Protein AF-A0A453IHW4-F1 (afdb_monomer_lite)

InterPro domains:
  IPR011993 PH-like domain superfamily [G3DSA:2.30.29.30] (86-221)
  IPR039924 Protein ICln/Lot5/Saf5 [PF03517] (113-219)
  IPR039924 Protein ICln/Lot5/Saf5 [PTHR21399] (67-219)

Sequence (222 aa):
QAFITDCLGHATARINNALETRVWRSQDTKLSSTSATAKPFRKNPQISHAPRPETLALCFVPTTVPMAPGLKRFTDVAGDGTPRLDDAAGEELVCVERAASVALGSRAPEPPGTLFITTRRVIWLSEAEKGRGYAVGFLDITLHAVSRDPEAYPSPCLYTQIEAEADSDEEDGDLDSEADSDSQLPKISEMRIILADAAQLDSLFDAFCHCAELNPDPTAGK

Foldseek 3Di:
DDDDDPDPPPVVVVVVPFDPKDKDFLCVLVVVPDDDDDDDDDDYDDDDDDDDDDDPPVPPPVPPPPPQFFKAWDQQADPVRHHDADVVVPKAWDDKAFQKWKDFAPRDIDGTFMWTDILFWIKTDDPVDRRGIMIHTLVQWRMWMFDCDCVVPVATWIKTFGNADDPPDDDDDPPPPPPPPRVCRSVGGIMIMGHPDNVCRVVVVVSSVVSSSSDRDPPPPD

Organism: Aegilops tauschii subsp. strangulata (NCBI:txid200361)

pLDDT: mean 71.81, std 24.71, range [26.06, 97.94]

Radius of gyration: 21.91 Å; chains: 1; bounding box: 58×54×62 Å

Structure (mmCIF, N/CA/C/O backbone):
data_AF-A0A453IHW4-F1
#
_entry.id   AF-A0A453IHW4-F1
#
loop_
_atom_site.group_PDB
_atom_site.id
_atom_site.type_symbol
_atom_site.label_atom_id
_atom_site.label_alt_id
_atom_site.label_comp_id
_atom_site.label_asym_id
_atom_site.label_entity_id
_atom_site.label_seq_id
_atom_site.pdbx_PDB_ins_code
_atom_site.Cartn_x
_atom_site.Cartn_y
_atom_site.Cartn_z
_atom_site.occupancy
_atom_site.B_iso_or_equiv
_atom_site.auth_seq_id
_atom_site.auth_comp_id
_atom_site.auth_asym_id
_atom_site.auth_atom_id
_atom_site.pdbx_PDB_model_num
ATOM 1 N N . GLN A 1 1 ? 4.858 32.769 12.630 1.00 37.47 1 GLN A N 1
ATOM 2 C CA . GLN A 1 1 ? 5.428 32.588 11.280 1.00 37.47 1 GLN A CA 1
ATOM 3 C C . GLN A 1 1 ? 6.912 32.317 11.479 1.00 37.47 1 GLN A C 1
ATOM 5 O O . GLN A 1 1 ? 7.526 33.096 12.192 1.00 37.47 1 GLN A O 1
ATOM 10 N N . ALA A 1 2 ? 7.416 31.211 10.921 1.00 36.66 2 ALA A N 1
ATOM 11 C CA . ALA A 1 2 ? 8.748 30.615 11.122 1.00 36.66 2 ALA A CA 1
ATOM 12 C C . ALA A 1 2 ? 8.960 29.888 12.466 1.00 36.66 2 ALA A C 1
ATOM 14 O O . ALA A 1 2 ? 9.088 30.536 13.493 1.00 36.66 2 ALA A O 1
ATOM 15 N N . PHE A 1 3 ? 8.955 28.549 12.416 1.00 26.38 3 PHE A N 1
ATOM 16 C CA . PHE A 1 3 ? 9.822 27.618 13.167 1.00 26.38 3 PHE A CA 1
ATOM 17 C C . PHE A 1 3 ? 9.405 26.175 12.828 1.00 26.38 3 PHE A C 1
ATOM 19 O O . PHE A 1 3 ? 8.840 25.489 13.665 1.00 26.38 3 PHE A O 1
ATOM 26 N N . ILE A 1 4 ? 9.617 25.736 11.581 1.00 30.27 4 ILE A N 1
ATOM 27 C CA . ILE A 1 4 ? 9.733 24.305 11.239 1.00 30.27 4 ILE A CA 1
ATOM 28 C C . ILE A 1 4 ? 10.709 24.211 10.056 1.00 30.27 4 ILE A C 1
ATOM 30 O O . ILE A 1 4 ? 10.316 24.068 8.902 1.00 30.27 4 ILE A O 1
ATOM 34 N N . THR A 1 5 ? 11.991 24.371 10.357 1.00 40.94 5 THR A N 1
ATOM 35 C CA . THR A 1 5 ? 13.105 23.969 9.493 1.00 40.94 5 THR A CA 1
ATOM 36 C C . THR A 1 5 ? 14.065 23.206 10.407 1.00 40.94 5 THR A C 1
ATOM 38 O O . THR A 1 5 ? 14.244 23.648 11.538 1.00 40.94 5 THR A O 1
ATOM 41 N N . ASP A 1 6 ? 14.625 22.097 9.914 1.00 36.03 6 ASP A N 1
ATOM 42 C CA . ASP A 1 6 ? 15.362 21.022 10.620 1.00 36.03 6 ASP A CA 1
ATOM 43 C C . ASP A 1 6 ? 14.417 19.972 11.234 1.00 36.03 6 ASP A C 1
ATOM 45 O O . ASP A 1 6 ? 13.732 20.243 12.208 1.00 36.03 6 ASP A O 1
ATOM 49 N N . CYS A 1 7 ? 14.203 18.768 10.686 1.00 30.59 7 CYS A N 1
ATOM 50 C CA . CYS A 1 7 ? 15.162 17.821 10.097 1.00 30.59 7 CYS A CA 1
ATOM 51 C C . CYS A 1 7 ? 14.631 17.056 8.854 1.00 30.59 7 CYS A C 1
ATOM 53 O O . CYS A 1 7 ? 15.112 15.974 8.539 1.00 30.59 7 CYS A O 1
ATOM 55 N N . LEU A 1 8 ? 13.648 17.588 8.117 1.00 37.91 8 LEU A N 1
ATOM 56 C CA . LEU A 1 8 ? 12.973 16.885 7.003 1.00 37.91 8 LEU A CA 1
ATOM 57 C C . LEU A 1 8 ? 13.281 17.487 5.611 1.00 37.91 8 LEU A C 1
ATOM 59 O O . LEU A 1 8 ? 12.429 17.510 4.723 1.00 37.91 8 LEU A O 1
ATOM 63 N N . GLY A 1 9 ? 14.473 18.064 5.428 1.00 28.47 9 GLY A N 1
ATOM 64 C CA . GLY A 1 9 ? 14.775 18.964 4.305 1.00 28.47 9 GLY A CA 1
ATOM 65 C C . GLY A 1 9 ? 14.980 18.300 2.938 1.00 28.47 9 GLY A C 1
ATOM 66 O O . GLY A 1 9 ? 14.597 18.882 1.929 1.00 28.47 9 GLY A O 1
ATOM 67 N N . HIS A 1 10 ? 15.542 17.089 2.866 1.00 34.62 10 HIS A N 1
ATOM 68 C CA . HIS A 1 10 ? 15.971 16.527 1.575 1.00 34.62 10 HIS A CA 1
ATOM 69 C C . HIS A 1 10 ? 14.894 15.724 0.826 1.00 34.62 10 HIS A C 1
ATOM 71 O O . HIS A 1 10 ? 14.741 15.914 -0.380 1.00 34.62 10 HIS A O 1
ATOM 77 N N . ALA A 1 11 ? 14.103 14.888 1.510 1.00 39.03 11 ALA A N 1
ATOM 78 C CA . ALA A 1 11 ? 13.021 14.130 0.865 1.00 39.03 11 ALA A CA 1
ATOM 79 C C . ALA A 1 11 ? 11.840 15.043 0.479 1.00 39.03 11 ALA A C 1
ATOM 81 O O . ALA A 1 11 ? 11.314 14.982 -0.632 1.00 39.03 11 ALA A O 1
ATOM 82 N N . THR A 1 12 ? 11.490 15.981 1.364 1.00 38.53 12 THR A N 1
ATOM 83 C CA . THR A 1 12 ? 10.386 16.928 1.149 1.00 38.53 12 THR A CA 1
ATOM 84 C C . THR A 1 12 ? 10.686 17.940 0.037 1.00 38.53 12 THR A C 1
ATOM 86 O O . THR A 1 12 ? 9.765 18.366 -0.653 1.00 38.53 12 THR A O 1
ATOM 89 N N . ALA A 1 13 ? 11.956 18.305 -0.185 1.00 37.91 13 ALA A N 1
ATOM 90 C CA . ALA A 1 13 ? 12.344 19.227 -1.257 1.00 37.91 13 ALA A CA 1
ATOM 91 C C . ALA A 1 13 ? 12.2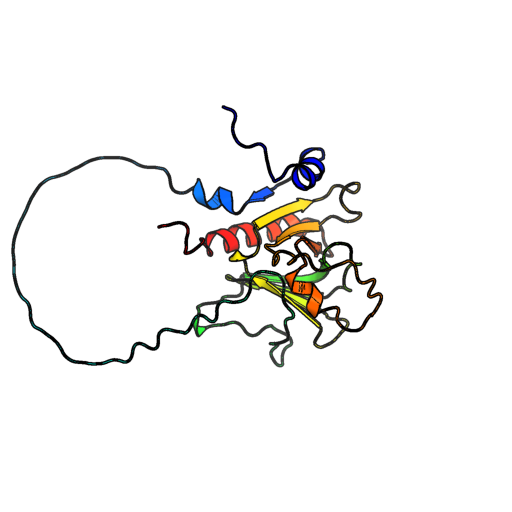64 18.603 -2.660 1.00 37.91 13 ALA A C 1
ATOM 93 O O . ALA A 1 13 ? 11.946 19.315 -3.611 1.00 37.91 13 ALA A O 1
ATOM 94 N N . ARG A 1 14 ? 12.506 17.290 -2.800 1.00 42.22 14 ARG A N 1
ATOM 95 C CA . ARG A 1 14 ? 12.322 16.588 -4.085 1.00 42.22 14 ARG A CA 1
ATOM 96 C C . ARG A 1 14 ? 10.854 16.414 -4.443 1.00 42.22 14 ARG A C 1
ATOM 98 O O . ARG A 1 14 ? 10.503 16.515 -5.607 1.00 42.22 14 ARG A O 1
ATOM 105 N N . ILE A 1 15 ? 10.009 16.205 -3.437 1.00 43.88 15 ILE A N 1
ATOM 106 C CA . ILE A 1 15 ? 8.564 16.089 -3.616 1.00 43.88 15 ILE A CA 1
ATOM 107 C C . ILE A 1 15 ? 8.000 17.488 -3.928 1.00 43.88 15 ILE A C 1
ATOM 109 O O . ILE A 1 15 ? 7.514 17.708 -5.023 1.00 43.88 15 ILE A O 1
ATOM 113 N N . ASN A 1 16 ? 8.183 18.501 -3.080 1.00 41.78 16 ASN A N 1
ATOM 114 C CA . ASN A 1 16 ? 7.508 19.804 -3.230 1.00 41.78 16 ASN A CA 1
ATOM 115 C C . ASN A 1 16 ? 7.775 20.598 -4.530 1.00 41.78 16 ASN A C 1
ATOM 117 O O . ASN A 1 16 ? 7.025 21.533 -4.803 1.00 41.78 16 ASN A O 1
ATOM 121 N N . ASN A 1 17 ? 8.815 20.290 -5.312 1.00 40.75 17 ASN A N 1
ATOM 122 C CA . ASN A 1 17 ? 9.172 21.091 -6.490 1.00 40.75 17 ASN A CA 1
ATOM 123 C C . ASN A 1 17 ? 8.431 20.684 -7.784 1.00 40.75 17 ASN A C 1
ATOM 125 O O . ASN A 1 17 ? 8.585 21.365 -8.792 1.00 40.75 17 ASN A O 1
ATOM 129 N N . ALA A 1 18 ? 7.622 19.614 -7.775 1.00 43.38 18 ALA A N 1
ATOM 130 C CA . ALA A 1 18 ? 7.102 19.020 -9.017 1.00 43.38 18 ALA A CA 1
ATOM 131 C C . ALA A 1 18 ? 5.573 18.806 -9.109 1.00 43.38 18 ALA A C 1
ATOM 133 O O . ALA A 1 18 ? 5.122 18.098 -10.004 1.00 43.38 18 ALA A O 1
ATOM 134 N N . LEU A 1 19 ? 4.734 19.343 -8.211 1.00 45.75 19 LEU A N 1
ATOM 135 C CA . LEU A 1 19 ? 3.478 18.632 -7.934 1.00 45.75 19 LEU A CA 1
ATOM 136 C C . LEU A 1 19 ? 2.154 19.390 -8.109 1.00 45.75 19 LEU A C 1
ATOM 138 O O . LEU A 1 19 ? 1.803 20.272 -7.329 1.00 45.75 19 LEU A O 1
ATOM 142 N N . GLU A 1 20 ? 1.323 18.846 -9.000 1.00 49.06 20 GLU A N 1
ATOM 143 C CA . GLU A 1 20 ? -0.134 18.726 -8.833 1.00 49.06 20 GLU A CA 1
ATOM 144 C C . GLU A 1 20 ? -0.483 17.592 -7.830 1.00 49.06 20 GLU A C 1
ATOM 146 O O . GLU A 1 20 ? -1.243 16.673 -8.139 1.00 49.06 20 GLU A O 1
ATOM 151 N N . THR A 1 21 ? 0.114 17.565 -6.632 1.00 56.28 21 THR A N 1
ATOM 152 C CA . THR A 1 21 ? -0.082 16.442 -5.691 1.00 56.28 21 THR A CA 1
ATOM 153 C C . THR A 1 21 ? -1.254 16.623 -4.757 1.00 56.28 21 THR A C 1
ATOM 155 O O . THR A 1 21 ? -1.318 17.592 -3.999 1.00 56.28 21 THR A O 1
ATOM 158 N N . ARG A 1 22 ? -2.061 15.566 -4.662 1.00 67.69 22 ARG A N 1
ATOM 159 C CA . ARG A 1 22 ? -2.812 15.243 -3.448 1.00 67.69 22 ARG A CA 1
ATOM 160 C C . ARG A 1 22 ? -1.853 14.555 -2.472 1.00 67.69 22 ARG A C 1
ATOM 162 O O . ARG A 1 22 ? -1.286 13.515 -2.804 1.00 67.69 22 ARG A O 1
ATOM 169 N N . VAL A 1 23 ? -1.635 15.167 -1.309 1.00 77.44 23 VAL A N 1
ATOM 170 C CA . VAL A 1 23 ? -0.762 14.661 -0.239 1.00 77.44 23 VAL A CA 1
ATOM 171 C C . VAL A 1 23 ? -1.586 14.545 1.030 1.00 77.44 23 VAL A C 1
ATOM 173 O O . VAL A 1 23 ? -2.325 15.468 1.364 1.00 77.44 23 VAL A O 1
ATOM 176 N N . TRP A 1 24 ? -1.411 13.445 1.744 1.00 86.00 24 TRP A N 1
ATOM 177 C CA . TRP A 1 24 ? -1.863 13.280 3.114 1.00 86.00 24 TRP A CA 1
ATOM 178 C C . TRP A 1 24 ? -0.647 13.070 4.013 1.00 86.00 24 TRP A C 1
ATOM 180 O O . TRP A 1 24 ? 0.272 12.315 3.672 1.00 86.00 24 TRP A O 1
ATOM 190 N N . ARG A 1 25 ? -0.628 13.732 5.169 1.00 76.19 25 ARG A N 1
ATOM 191 C CA . ARG A 1 25 ? 0.367 13.513 6.221 1.00 76.19 25 ARG A CA 1
ATOM 192 C C . ARG A 1 25 ? -0.331 13.027 7.478 1.00 76.19 25 ARG A C 1
ATOM 194 O O . ARG A 1 25 ? -1.392 13.530 7.831 1.00 76.19 25 ARG A O 1
ATOM 201 N N . SER A 1 26 ? 0.335 12.165 8.241 1.00 70.81 26 SER A N 1
ATOM 202 C CA . SER A 1 26 ? -0.179 11.707 9.540 1.00 70.81 26 SER A CA 1
ATOM 203 C C . SER A 1 26 ? -0.522 12.868 10.491 1.00 70.81 26 SER A C 1
ATOM 205 O O . SER A 1 26 ? -1.498 12.812 11.236 1.00 70.81 26 SER A O 1
ATOM 207 N N . GLN A 1 27 ? 0.180 14.002 10.376 1.00 58.72 27 GLN A N 1
ATOM 208 C CA . GLN A 1 27 ? -0.105 15.220 11.146 1.00 58.72 27 GLN A CA 1
ATOM 209 C C . GLN A 1 27 ? -1.429 15.921 10.776 1.00 58.72 27 GLN A C 1
ATOM 211 O O . GLN A 1 27 ? -1.952 16.662 11.607 1.00 58.72 27 GLN A O 1
ATOM 216 N N . ASP A 1 28 ? -1.998 15.692 9.588 1.00 54.16 28 ASP A N 1
ATOM 217 C CA . ASP A 1 28 ? -3.236 16.350 9.141 1.00 54.16 28 ASP A CA 1
ATOM 218 C C . ASP A 1 28 ? -4.468 15.855 9.919 1.00 54.16 28 ASP A C 1
ATOM 220 O O . ASP A 1 28 ? -5.404 16.621 10.160 1.00 54.16 28 ASP A O 1
ATOM 224 N N . THR A 1 29 ? -4.429 14.626 10.448 1.00 51.72 29 THR A N 1
ATOM 225 C CA . THR A 1 29 ? -5.457 14.105 11.373 1.00 51.72 29 THR A CA 1
ATOM 226 C C . THR A 1 29 ? -5.545 14.897 12.683 1.00 51.72 29 THR A C 1
ATOM 228 O O . THR A 1 29 ? -6.572 14.869 13.359 1.00 51.72 29 THR A O 1
ATOM 231 N N . LYS A 1 30 ? -4.506 15.671 13.038 1.00 43.31 30 LYS A N 1
ATOM 232 C CA . LYS A 1 30 ? -4.488 16.515 14.244 1.00 43.31 30 LYS A CA 1
ATOM 233 C C . LYS A 1 30 ? -5.269 17.824 14.070 1.00 43.31 30 LYS A C 1
ATOM 235 O O . LYS A 1 30 ? -5.646 18.436 15.067 1.00 43.31 30 LYS A O 1
ATOM 240 N N . LEU A 1 31 ? -5.532 18.265 12.835 1.00 37.81 31 LEU A N 1
ATOM 241 C CA . LEU A 1 31 ? -6.163 19.563 12.547 1.00 37.81 31 LEU A CA 1
ATOM 242 C C . LEU A 1 31 ? -7.691 19.495 12.387 1.00 37.81 31 LEU A C 1
ATOM 244 O O . LEU A 1 31 ? -8.353 20.521 12.542 1.00 37.81 31 LEU A O 1
ATOM 248 N N . SER A 1 32 ? -8.280 18.317 12.159 1.00 34.19 32 SER A N 1
ATOM 249 C CA . SER A 1 32 ? -9.741 18.174 12.016 1.00 34.19 32 SER A CA 1
ATOM 250 C C . SER A 1 32 ? -10.513 18.220 13.348 1.00 34.19 32 SER A C 1
ATOM 252 O O . SER A 1 32 ? -11.736 18.347 13.344 1.00 34.19 32 SER A O 1
ATOM 254 N N . SER A 1 33 ? -9.824 18.207 14.497 1.00 36.84 33 SER A N 1
ATOM 255 C CA . SER A 1 33 ? -10.441 18.148 15.836 1.00 36.84 33 SER A CA 1
ATOM 256 C C . SER A 1 33 ? -10.598 19.510 16.546 1.00 36.84 33 SER A C 1
ATOM 258 O O . SER A 1 33 ? -10.658 19.582 17.773 1.00 36.84 33 SER A O 1
ATOM 260 N N . THR A 1 34 ? -10.674 20.636 15.819 1.00 39.31 34 THR A N 1
ATOM 261 C CA . THR A 1 34 ? -10.917 21.954 16.454 1.00 39.31 34 THR A CA 1
ATOM 262 C C . THR A 1 34 ? -11.976 22.819 15.759 1.00 39.31 34 THR A C 1
ATOM 264 O O . THR A 1 34 ? -11.685 23.822 15.123 1.00 39.31 34 THR A O 1
ATOM 267 N N . SER A 1 35 ? -13.254 22.491 15.965 1.00 33.41 35 SER A N 1
ATOM 268 C CA . SER A 1 35 ? -14.348 23.464 16.177 1.00 33.41 35 SER A CA 1
ATOM 269 C C . SER A 1 35 ? -15.539 22.680 16.763 1.00 33.41 35 SER A C 1
ATOM 271 O O . SER A 1 35 ? -15.856 21.608 16.275 1.00 33.41 35 SER A O 1
ATOM 273 N N . ALA A 1 36 ? -16.175 23.034 17.880 1.00 32.09 36 ALA A N 1
ATOM 274 C CA . ALA A 1 36 ? -16.782 24.316 18.189 1.00 32.09 36 ALA A CA 1
ATOM 275 C C . ALA A 1 36 ? -16.890 24.572 19.709 1.00 32.09 36 ALA A C 1
ATOM 277 O O . ALA A 1 36 ? -17.066 23.667 20.521 1.00 32.09 36 ALA A O 1
ATOM 278 N N . THR A 1 37 ? -16.835 25.853 20.078 1.00 35.03 37 THR A N 1
ATOM 279 C CA . THR A 1 37 ? -17.092 26.386 21.424 1.00 35.03 37 THR A CA 1
ATOM 280 C C . THR A 1 37 ?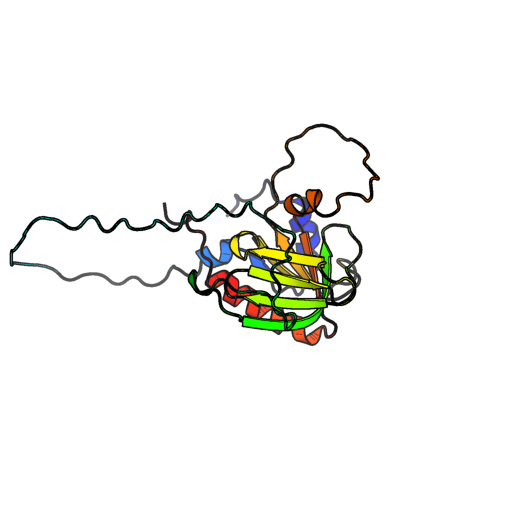 -18.531 26.900 21.532 1.00 35.03 37 THR A C 1
ATOM 282 O O . THR A 1 37 ? -18.911 27.754 20.737 1.00 35.03 37 THR A O 1
ATOM 285 N N . ALA A 1 38 ? -19.275 26.510 22.576 1.00 30.95 38 ALA A N 1
ATOM 286 C CA . ALA A 1 38 ? -20.271 27.361 23.250 1.00 30.95 38 ALA A CA 1
ATOM 287 C C . ALA A 1 38 ? -20.570 26.850 24.680 1.00 30.95 38 ALA A C 1
ATOM 289 O O . ALA A 1 38 ? -20.651 25.653 24.922 1.00 30.95 38 ALA A O 1
ATOM 290 N N . LYS A 1 39 ? -20.660 27.795 25.628 1.00 34.28 39 LYS A N 1
ATOM 291 C CA . LYS A 1 39 ? -20.603 27.649 27.102 1.00 34.28 39 LYS A CA 1
ATOM 292 C C . LYS A 1 39 ? -22.009 27.448 27.765 1.00 34.28 39 LYS A C 1
ATOM 294 O O . LYS A 1 39 ? -22.935 27.052 27.074 1.00 34.28 39 LYS A O 1
ATOM 299 N N . PRO A 1 40 ? -22.226 27.708 29.081 1.00 43.84 40 PRO A N 1
ATOM 300 C CA . PRO A 1 40 ? -22.421 26.696 30.129 1.00 43.84 40 PRO A CA 1
ATOM 301 C C . PRO A 1 40 ? -23.815 26.750 30.809 1.00 43.84 40 PRO A C 1
ATOM 303 O O . PRO A 1 40 ? -24.504 27.767 30.757 1.00 43.84 40 PRO A O 1
ATOM 306 N N . PHE A 1 41 ? -24.207 25.719 31.571 1.00 26.06 41 PHE A N 1
ATOM 307 C CA . PHE A 1 41 ? -25.311 25.848 32.538 1.00 26.06 41 PHE A CA 1
ATOM 308 C C . PHE A 1 41 ? -25.097 25.020 33.817 1.00 26.06 41 PHE A C 1
ATOM 310 O O . PHE A 1 41 ? -24.407 24.005 33.826 1.00 26.06 41 PHE A O 1
ATOM 317 N N . ARG A 1 42 ? -25.622 25.542 34.930 1.00 32.06 42 ARG A N 1
ATOM 318 C CA . ARG A 1 42 ? -25.245 25.288 36.334 1.00 32.06 42 ARG A CA 1
ATOM 319 C C . ARG A 1 42 ? -26.188 24.285 37.044 1.00 32.06 42 ARG A C 1
ATOM 321 O O . ARG A 1 42 ? -27.393 24.473 36.986 1.00 32.06 42 ARG A O 1
ATOM 328 N N . LYS A 1 43 ? -25.578 23.424 37.883 1.00 33.50 43 LYS A N 1
ATOM 329 C CA . LYS A 1 43 ? -25.954 22.922 39.245 1.00 33.50 43 LYS A CA 1
ATOM 330 C C . LYS A 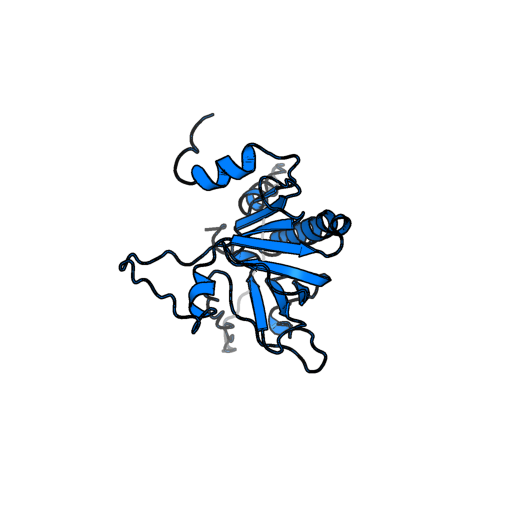1 43 ? -27.075 21.866 39.500 1.00 33.50 43 LYS A C 1
ATOM 332 O O . LYS A 1 43 ? -28.239 22.229 39.533 1.00 33.50 43 LYS A O 1
ATOM 337 N N . ASN A 1 44 ? -26.602 20.686 39.977 1.00 30.39 44 ASN A N 1
ATOM 338 C CA . ASN A 1 44 ? -26.879 19.936 41.252 1.00 30.39 44 ASN A CA 1
ATOM 339 C C . ASN A 1 44 ? -28.289 19.344 41.567 1.00 30.39 44 ASN A C 1
ATOM 341 O O . ASN A 1 44 ? -29.265 19.921 41.109 1.00 30.39 44 ASN A O 1
ATOM 345 N N . PRO A 1 45 ? -28.464 18.413 42.557 1.00 49.34 45 PRO A N 1
ATOM 346 C CA . PRO A 1 45 ? -27.654 17.266 43.061 1.00 49.34 45 PRO A CA 1
ATOM 347 C C . PRO A 1 45 ? -28.471 15.966 43.409 1.00 49.34 45 PRO A C 1
ATOM 349 O O . PRO A 1 45 ? -29.692 15.966 43.322 1.00 49.34 45 PRO A O 1
ATOM 352 N N . GLN A 1 46 ? -27.777 14.942 43.964 1.00 32.62 46 GLN A N 1
ATOM 353 C CA . GLN A 1 46 ? -28.255 13.723 44.692 1.00 32.62 46 GLN A CA 1
ATOM 354 C C . GLN A 1 46 ? -28.755 12.573 43.775 1.00 32.62 46 GLN A C 1
ATOM 356 O O . GLN A 1 46 ? -29.471 12.826 42.822 1.00 32.62 46 GLN A O 1
ATOM 361 N N . ILE A 1 47 ? -28.398 11.288 43.938 1.00 36.41 47 ILE A N 1
ATOM 362 C CA . ILE A 1 47 ? -28.543 10.404 45.113 1.00 36.41 47 ILE A CA 1
ATOM 363 C C . ILE A 1 47 ? -27.526 9.232 45.057 1.00 36.41 47 ILE A C 1
ATOM 365 O O . ILE A 1 47 ? -27.126 8.763 43.995 1.00 36.41 47 ILE A O 1
ATOM 369 N N . SER A 1 48 ? -27.142 8.784 46.254 1.00 36.72 48 SER A N 1
ATOM 370 C CA . SER A 1 48 ? -26.365 7.602 46.665 1.00 36.72 48 SER A CA 1
ATOM 371 C C . SER A 1 48 ? -26.700 6.261 45.991 1.00 36.72 48 SER A C 1
ATOM 373 O O . SER A 1 48 ? -27.877 5.976 45.813 1.00 36.72 48 SER A O 1
ATOM 375 N N . HIS A 1 49 ? -25.710 5.370 45.822 1.00 33.66 49 HIS A N 1
ATOM 376 C CA . HIS A 1 49 ? -25.553 4.118 46.601 1.00 33.66 49 HIS A CA 1
ATOM 377 C C . HIS A 1 49 ? -24.344 3.307 46.078 1.00 33.66 49 HIS A C 1
ATOM 379 O O . HIS A 1 49 ? -24.235 3.053 44.883 1.00 33.66 49 HIS A O 1
ATOM 385 N N . ALA A 1 50 ? -23.445 2.882 46.970 1.00 39.00 50 ALA A N 1
ATOM 386 C CA . ALA A 1 50 ? -22.430 1.858 46.690 1.00 39.00 50 ALA A CA 1
ATOM 387 C C . ALA A 1 50 ? -23.015 0.456 46.952 1.00 39.00 50 ALA A C 1
ATOM 389 O O . ALA A 1 50 ? -23.925 0.326 47.772 1.00 39.00 50 ALA A O 1
ATOM 390 N N . PRO A 1 51 ? -22.485 -0.604 46.324 1.00 35.69 51 PRO A N 1
ATOM 391 C CA . PRO A 1 51 ? -21.719 -1.558 47.135 1.00 35.69 51 PRO A CA 1
ATOM 392 C C . PRO A 1 51 ? -20.449 -2.098 46.444 1.00 35.69 51 PRO A C 1
ATOM 394 O O . PRO A 1 51 ? -20.273 -1.997 45.234 1.00 35.69 51 PRO A O 1
ATOM 397 N N . ARG A 1 52 ? -19.544 -2.638 47.274 1.00 32.56 52 ARG A N 1
ATOM 398 C CA . ARG A 1 52 ? -18.283 -3.326 46.924 1.00 32.56 52 ARG A CA 1
ATOM 399 C C . ARG A 1 52 ? -18.527 -4.822 46.572 1.00 32.56 52 ARG A C 1
ATOM 401 O O . ARG A 1 52 ? -19.679 -5.240 46.583 1.00 32.56 52 ARG A O 1
ATOM 408 N N . PRO A 1 53 ? -17.466 -5.644 46.423 1.00 52.00 53 PRO A N 1
ATOM 409 C CA . PRO A 1 53 ? -16.789 -6.024 45.186 1.00 52.00 53 PRO A CA 1
ATOM 410 C C . PRO A 1 53 ? -17.051 -7.523 44.890 1.00 52.00 53 PRO A C 1
ATOM 412 O O . PRO A 1 53 ? -17.967 -8.092 45.459 1.00 52.00 53 PRO A O 1
ATOM 415 N N . GLU A 1 54 ? -16.208 -8.156 44.071 1.00 33.28 54 GLU A N 1
ATOM 416 C CA . GLU A 1 54 ? -16.168 -9.597 43.736 1.00 33.28 54 GLU A CA 1
ATOM 417 C C . GLU A 1 54 ? -16.783 -9.962 42.383 1.00 33.28 54 GLU A C 1
ATOM 419 O O . GLU A 1 54 ? -17.943 -10.329 42.246 1.00 33.28 54 GLU A O 1
ATOM 424 N N . THR A 1 55 ? -15.936 -9.933 41.358 1.00 32.56 55 THR A N 1
ATOM 425 C CA . THR A 1 55 ? -15.603 -11.132 40.581 1.00 32.56 55 THR A CA 1
ATOM 426 C C . THR A 1 55 ? -14.314 -10.812 39.841 1.00 32.56 55 THR A C 1
ATOM 428 O O . THR A 1 55 ? -14.263 -9.887 39.033 1.00 32.56 55 THR A O 1
ATOM 431 N N . LEU A 1 56 ? -13.249 -11.547 40.162 1.00 36.47 56 LEU A N 1
ATOM 432 C CA . LEU A 1 56 ? -12.029 -11.603 39.365 1.00 36.47 56 LEU A CA 1
ATOM 433 C C . LEU A 1 56 ? -12.380 -12.245 38.017 1.00 36.47 56 LEU A C 1
ATOM 435 O O . LEU A 1 56 ? -12.143 -13.428 37.793 1.00 36.47 56 LEU A O 1
ATOM 439 N N . ALA A 1 57 ? -12.976 -11.465 37.119 1.00 32.38 57 ALA A N 1
ATOM 440 C CA . ALA A 1 57 ? -12.818 -11.714 35.706 1.00 32.38 57 ALA A CA 1
ATOM 441 C C . ALA A 1 57 ? -11.375 -11.325 35.412 1.00 32.38 57 ALA A C 1
ATOM 443 O O . ALA A 1 57 ? -11.005 -10.153 35.484 1.00 32.38 57 ALA A O 1
ATOM 444 N N . LEU A 1 58 ? -10.539 -12.330 35.173 1.00 34.56 58 LEU A N 1
ATOM 445 C CA . LEU A 1 58 ? -9.283 -12.145 34.473 1.00 34.56 58 LEU A CA 1
ATOM 446 C C . LEU A 1 58 ? -9.646 -11.492 33.138 1.00 34.56 58 LEU A C 1
ATOM 448 O O . LEU A 1 58 ? -9.986 -12.179 32.177 1.00 34.56 58 LEU A O 1
ATOM 452 N N . CYS A 1 59 ? -9.655 -10.158 33.101 1.00 31.23 59 CYS A N 1
ATOM 453 C CA . CYS A 1 59 ? -9.583 -9.419 31.861 1.00 31.23 59 CYS A CA 1
ATOM 454 C C . CYS A 1 59 ? -8.270 -9.871 31.245 1.00 31.23 59 CYS A C 1
ATOM 456 O O . CYS A 1 59 ? -7.194 -9.448 31.669 1.00 31.23 59 CYS A O 1
ATOM 458 N N . PHE A 1 60 ? -8.374 -10.806 30.306 1.00 31.62 60 PHE A N 1
ATOM 459 C CA . PHE A 1 60 ? -7.364 -11.012 29.296 1.00 31.62 60 PHE A CA 1
ATOM 460 C C . PHE A 1 60 ? -7.148 -9.628 28.696 1.00 31.62 60 PHE A C 1
ATOM 462 O O . PHE A 1 60 ? -7.966 -9.137 27.924 1.00 31.62 60 PHE A O 1
ATOM 469 N N . VAL A 1 61 ? -6.105 -8.940 29.152 1.00 36.19 61 VAL A N 1
ATOM 470 C CA . VAL A 1 61 ? -5.552 -7.835 28.393 1.00 36.19 61 VAL A CA 1
ATOM 471 C C . VAL A 1 61 ? -5.133 -8.527 27.101 1.00 36.19 61 VAL A C 1
ATOM 473 O O . VAL A 1 61 ? -4.292 -9.432 27.191 1.00 36.19 61 VAL A O 1
ATOM 476 N N . PRO A 1 62 ? -5.742 -8.242 25.931 1.00 37.56 62 PRO A N 1
ATOM 477 C CA . PRO A 1 62 ? -5.133 -8.693 24.698 1.00 37.56 62 PRO A CA 1
ATOM 478 C C . PRO A 1 62 ? -3.735 -8.105 24.767 1.00 37.56 62 PRO A C 1
ATOM 480 O O . PRO A 1 62 ? -3.562 -6.890 24.856 1.00 37.56 62 PRO A O 1
ATOM 483 N N . THR A 1 63 ? -2.745 -8.981 24.907 1.00 36.75 63 THR A N 1
ATOM 484 C CA . THR A 1 63 ? -1.357 -8.575 24.818 1.00 36.75 63 THR A CA 1
ATOM 485 C C . THR A 1 63 ? -1.238 -8.131 23.380 1.00 36.75 63 THR A C 1
ATOM 487 O O . THR A 1 63 ? -1.092 -8.956 22.484 1.00 36.75 63 THR A O 1
ATOM 490 N N . THR A 1 64 ? -1.445 -6.835 23.153 1.00 43.88 64 THR A N 1
ATOM 491 C CA . THR A 1 64 ? -1.060 -6.156 21.935 1.00 43.88 64 THR A CA 1
ATOM 492 C C . THR A 1 64 ? 0.435 -6.369 21.893 1.00 43.88 64 THR A C 1
ATOM 494 O O . THR A 1 64 ? 1.191 -5.645 22.539 1.00 43.88 64 THR A O 1
ATOM 497 N N . VAL A 1 65 ? 0.855 -7.461 21.258 1.00 40.09 65 VAL A N 1
ATOM 498 C CA . VAL A 1 65 ? 2.241 -7.629 20.865 1.00 40.09 65 VAL A CA 1
ATOM 499 C C . VAL A 1 65 ? 2.524 -6.349 20.090 1.00 40.09 65 VAL A C 1
ATOM 501 O O . VAL A 1 65 ? 1.808 -6.105 19.114 1.00 40.09 65 VAL A O 1
ATOM 504 N N . PRO A 1 66 ? 3.430 -5.472 20.560 1.00 48.84 66 PRO A N 1
ATOM 505 C CA . PRO A 1 66 ? 3.779 -4.302 19.788 1.00 48.84 66 PRO A CA 1
ATOM 506 C C . PRO A 1 66 ? 4.295 -4.849 18.466 1.00 48.84 66 PRO A C 1
ATOM 508 O O . PRO A 1 66 ? 5.314 -5.537 18.401 1.00 48.84 66 PRO A O 1
ATOM 511 N N . MET A 1 67 ? 3.493 -4.664 17.425 1.00 55.06 67 MET A N 1
ATOM 512 C CA . MET A 1 67 ? 3.926 -4.911 16.072 1.00 55.06 67 MET A CA 1
ATOM 513 C C . MET A 1 67 ? 5.122 -3.980 15.892 1.00 55.06 67 MET A C 1
ATOM 515 O O . MET A 1 67 ? 4.942 -2.773 15.971 1.00 55.06 67 MET A O 1
ATOM 519 N N . ALA A 1 68 ? 6.328 -4.539 15.729 1.00 64.38 68 ALA A N 1
ATOM 520 C CA . ALA A 1 68 ? 7.520 -3.747 15.412 1.00 64.38 68 ALA A CA 1
ATOM 521 C C . ALA A 1 68 ? 7.183 -2.776 14.265 1.00 64.38 68 ALA A C 1
ATOM 523 O O . ALA A 1 68 ? 6.472 -3.205 13.357 1.00 64.38 68 ALA A O 1
ATOM 524 N N . PRO A 1 69 ? 7.556 -1.498 14.305 1.00 79.50 69 PRO A N 1
ATOM 525 C CA . PRO A 1 69 ? 7.113 -0.555 13.289 1.00 79.50 69 PRO A CA 1
ATOM 526 C C . PRO A 1 69 ? 7.595 -0.950 11.884 1.00 79.50 69 PRO A C 1
ATOM 528 O O . PRO A 1 69 ? 8.571 -1.685 11.711 1.00 79.50 69 PRO A O 1
ATOM 531 N N . GLY A 1 70 ? 6.871 -0.479 10.874 1.00 88.50 70 GLY A N 1
ATOM 532 C CA . GLY A 1 70 ? 7.299 -0.532 9.477 1.00 88.50 70 GLY A CA 1
ATOM 533 C C . GLY A 1 70 ? 6.814 -1.721 8.641 1.00 88.50 70 GLY A C 1
ATOM 534 O O . GLY A 1 70 ? 5.863 -2.438 8.971 1.00 88.50 70 GLY A O 1
ATOM 535 N N . LEU A 1 71 ? 7.455 -1.888 7.480 1.00 92.25 71 LEU A N 1
ATOM 536 C CA . LEU A 1 71 ? 7.093 -2.876 6.463 1.00 92.25 71 LEU A CA 1
ATOM 537 C C . LEU A 1 71 ? 7.527 -4.289 6.872 1.00 92.25 71 LEU A C 1
ATOM 539 O O . LEU A 1 71 ? 8.649 -4.510 7.325 1.00 92.25 71 LEU A O 1
ATOM 543 N N . LYS A 1 72 ? 6.651 -5.274 6.658 1.00 92.12 72 LYS A N 1
ATOM 544 C CA . LYS A 1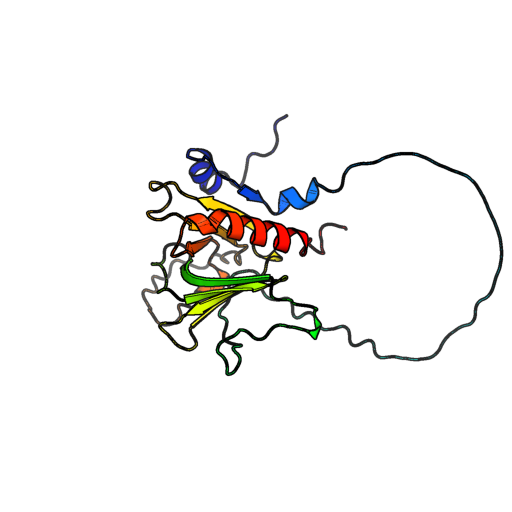 72 ? 6.886 -6.666 7.066 1.00 92.12 72 LYS A CA 1
ATOM 545 C C . LYS A 1 72 ? 6.546 -7.663 5.985 1.00 92.12 72 LYS A C 1
ATOM 547 O O . LYS A 1 72 ? 5.661 -7.433 5.166 1.00 92.12 72 LYS A O 1
ATOM 552 N N . ARG A 1 73 ? 7.183 -8.831 6.068 1.00 92.75 73 ARG A N 1
ATOM 553 C CA . ARG A 1 73 ? 6.770 -10.019 5.323 1.00 92.75 73 ARG A CA 1
ATOM 554 C C . ARG A 1 73 ? 5.374 -10.453 5.774 1.00 92.75 73 ARG A C 1
ATOM 556 O O . ARG A 1 73 ? 5.090 -10.506 6.969 1.00 92.75 73 ARG A O 1
ATOM 563 N N . PHE A 1 74 ? 4.522 -10.800 4.817 1.00 93.31 74 PHE A N 1
ATOM 564 C CA . PHE A 1 74 ? 3.174 -11.297 5.060 1.00 93.31 74 PHE A CA 1
ATOM 565 C C . PHE A 1 74 ? 2.976 -12.664 4.407 1.00 93.31 74 PHE A C 1
ATOM 567 O O . PHE A 1 74 ? 3.205 -12.840 3.212 1.00 93.31 74 PHE A O 1
ATOM 574 N N . THR A 1 75 ? 2.531 -13.634 5.204 1.00 92.31 75 THR A N 1
ATOM 575 C CA . THR A 1 75 ? 2.332 -15.026 4.768 1.00 92.31 75 THR A CA 1
ATOM 576 C C . THR A 1 75 ? 0.993 -15.617 5.210 1.00 92.31 75 THR A C 1
ATOM 578 O O . THR A 1 75 ? 0.674 -16.740 4.818 1.00 92.31 75 THR A O 1
ATOM 581 N N . ASP A 1 76 ? 0.187 -14.883 5.986 1.00 92.88 76 ASP A N 1
ATOM 582 C CA . ASP A 1 76 ? -1.082 -15.388 6.514 1.00 92.88 76 ASP A CA 1
ATOM 583 C C . ASP A 1 76 ? -2.218 -15.271 5.489 1.00 92.88 76 ASP A C 1
ATOM 585 O O . ASP A 1 76 ? -3.046 -14.359 5.502 1.00 92.88 76 ASP A O 1
ATOM 589 N N . VAL A 1 77 ? -2.219 -16.214 4.550 1.00 92.62 77 VAL A N 1
ATOM 590 C CA . VAL A 1 77 ? -3.162 -16.277 3.431 1.00 92.62 77 VAL A CA 1
ATOM 591 C C . VAL A 1 77 ? -4.078 -17.491 3.599 1.00 92.62 77 VAL A C 1
ATOM 593 O O . VAL A 1 77 ? -3.627 -18.598 3.916 1.00 92.62 77 VAL A O 1
ATOM 596 N N . ALA A 1 78 ? -5.379 -17.292 3.404 1.00 90.50 78 ALA A N 1
ATOM 597 C CA . ALA A 1 78 ? -6.403 -18.325 3.391 1.00 90.50 78 ALA A CA 1
ATOM 598 C C . ALA A 1 78 ? -6.316 -19.226 2.145 1.00 90.50 78 ALA A C 1
ATOM 600 O O . ALA A 1 78 ? -5.567 -18.979 1.201 1.00 90.50 78 ALA A O 1
ATOM 601 N N . GLY A 1 79 ? -7.073 -20.328 2.151 1.00 86.06 79 GLY A N 1
ATOM 602 C CA . GLY A 1 79 ? -7.046 -21.313 1.061 1.00 86.06 79 GLY A CA 1
ATOM 603 C C . GLY A 1 79 ? -7.552 -20.778 -0.285 1.00 86.06 79 GLY A C 1
ATOM 604 O O . GLY A 1 79 ? -7.260 -21.372 -1.318 1.00 86.06 79 GLY A O 1
ATOM 605 N N . ASP A 1 80 ? -8.279 -19.663 -0.271 1.00 87.56 80 ASP A N 1
ATOM 606 C CA . ASP A 1 80 ? -8.802 -18.960 -1.445 1.00 87.56 80 ASP A CA 1
ATOM 607 C C . ASP A 1 80 ? -7.859 -17.865 -1.980 1.00 87.56 80 ASP A C 1
ATOM 609 O O . ASP A 1 80 ? -8.181 -17.215 -2.971 1.00 87.56 80 ASP A O 1
ATOM 613 N N . GLY A 1 81 ? -6.692 -17.671 -1.354 1.00 86.38 81 GLY A N 1
ATOM 614 C CA . GLY A 1 81 ? -5.720 -16.650 -1.745 1.00 86.38 81 GLY A CA 1
ATOM 615 C C . GLY A 1 81 ? -5.960 -15.268 -1.131 1.00 86.38 81 GLY A C 1
ATOM 616 O O . GLY A 1 81 ? -5.219 -14.342 -1.452 1.00 86.38 81 GLY A O 1
ATOM 617 N N . THR A 1 82 ? -6.950 -15.111 -0.249 1.00 91.94 82 THR A N 1
ATOM 618 C CA . THR A 1 82 ? -7.195 -13.853 0.474 1.00 91.94 82 THR A CA 1
ATOM 619 C C . THR A 1 82 ? -6.402 -13.792 1.784 1.00 91.94 82 THR A C 1
ATOM 621 O O . THR A 1 82 ? -6.140 -14.835 2.391 1.00 91.94 82 THR A O 1
ATOM 624 N N . PRO A 1 83 ? -5.968 -12.607 2.245 1.00 94.56 83 PRO A N 1
ATOM 625 C CA . PRO A 1 83 ? -5.329 -12.483 3.550 1.00 94.56 83 PRO A CA 1
ATOM 626 C C . PRO A 1 83 ? -6.328 -12.797 4.670 1.00 94.56 83 PRO A C 1
ATOM 628 O O . PRO A 1 83 ? -7.497 -12.418 4.593 1.00 94.56 83 PRO A O 1
ATOM 631 N N . ARG A 1 84 ? -5.868 -13.456 5.739 1.00 93.88 84 ARG A N 1
ATOM 632 C CA . ARG A 1 84 ? -6.670 -13.583 6.963 1.00 93.88 84 ARG A CA 1
ATOM 633 C C . ARG A 1 84 ? -6.664 -12.269 7.732 1.00 93.88 84 ARG A C 1
ATOM 635 O O . ARG A 1 84 ? -5.602 -11.725 8.041 1.00 93.88 84 ARG A O 1
ATOM 642 N N . LEU A 1 85 ? -7.862 -11.784 8.035 1.00 93.38 85 LEU A N 1
ATOM 643 C CA . LEU A 1 85 ? -8.077 -10.560 8.797 1.00 93.38 85 LEU A CA 1
ATOM 644 C C . LEU A 1 85 ? -8.258 -10.881 10.281 1.00 93.38 85 LEU A C 1
ATOM 646 O O . LEU A 1 85 ? -8.752 -11.949 10.646 1.00 93.38 85 LEU A O 1
ATOM 650 N N . ASP A 1 86 ? -7.843 -9.955 11.138 1.00 89.31 86 ASP A N 1
ATOM 651 C CA . ASP A 1 86 ? -8.043 -10.042 12.579 1.00 89.31 86 ASP A CA 1
ATOM 652 C C . ASP A 1 86 ? -9.449 -9.552 12.967 1.00 89.31 86 ASP A C 1
ATOM 654 O O . ASP A 1 86 ? -9.642 -8.420 13.425 1.00 89.31 86 ASP A O 1
ATOM 658 N N . ASP A 1 87 ? -10.445 -10.427 12.802 1.00 87.25 87 ASP A N 1
ATOM 659 C CA . ASP A 1 87 ? -11.838 -10.159 13.191 1.00 87.25 87 ASP A CA 1
ATOM 660 C C . ASP A 1 87 ? -11.964 -9.822 14.687 1.00 87.25 87 ASP A C 1
ATOM 662 O O . ASP A 1 87 ? -12.822 -9.034 15.089 1.00 87.25 87 ASP A O 1
ATOM 666 N N . ALA A 1 88 ? -11.101 -10.395 15.536 1.00 87.44 88 ALA A N 1
ATOM 667 C CA . ALA A 1 88 ? -11.131 -10.160 16.979 1.00 87.44 88 ALA A CA 1
ATOM 668 C C . ALA A 1 88 ? -10.721 -8.723 17.327 1.00 87.44 88 ALA A C 1
ATOM 670 O O . ALA A 1 88 ? -11.197 -8.160 18.316 1.00 87.44 88 ALA A O 1
ATOM 671 N N . ALA A 1 89 ? -9.869 -8.121 16.499 1.00 83.88 89 ALA A N 1
ATOM 672 C CA . ALA A 1 89 ? -9.513 -6.717 16.578 1.00 83.88 89 ALA A CA 1
ATOM 673 C C . ALA A 1 89 ? -10.431 -5.809 15.729 1.00 83.88 89 ALA A C 1
ATOM 675 O O . ALA A 1 89 ? -10.256 -4.589 15.737 1.00 83.88 89 ALA A O 1
ATOM 676 N N . GLY A 1 90 ? -11.426 -6.356 15.026 1.00 88.06 90 GLY A N 1
ATOM 677 C CA . GLY A 1 90 ? -12.305 -5.590 14.138 1.00 88.06 90 GLY A CA 1
ATOM 678 C C . GLY A 1 90 ? -11.588 -5.069 12.889 1.00 88.06 90 GLY A C 1
ATOM 679 O O . GLY A 1 90 ? -11.849 -3.953 12.444 1.00 88.06 90 GLY A O 1
ATOM 680 N N . GLU A 1 91 ? -10.617 -5.823 12.370 1.00 92.94 91 GLU A N 1
ATOM 681 C CA . GLU A 1 91 ? -10.029 -5.553 11.059 1.00 92.94 91 GLU A CA 1
ATOM 682 C C . GLU A 1 91 ? -11.033 -5.900 9.953 1.00 92.94 91 GLU A C 1
ATOM 684 O O . GLU A 1 91 ? -11.503 -7.030 9.870 1.00 92.94 91 GLU A O 1
ATOM 689 N N . GLU A 1 92 ? -11.336 -4.945 9.077 1.00 93.88 92 GLU A N 1
ATOM 690 C CA . GLU A 1 92 ? -12.295 -5.127 7.983 1.00 93.88 92 GLU A CA 1
ATOM 691 C C . GLU A 1 92 ? -11.641 -4.807 6.636 1.00 93.88 92 GLU A C 1
ATOM 693 O O . GLU A 1 92 ? -10.782 -3.930 6.540 1.00 93.88 92 GLU A O 1
ATOM 698 N N . LEU A 1 93 ? -12.048 -5.512 5.577 1.00 95.56 93 LEU A N 1
ATOM 699 C CA . LEU A 1 93 ? -11.592 -5.247 4.212 1.00 95.56 93 LEU A CA 1
ATOM 700 C C . LEU A 1 93 ? -12.275 -3.992 3.653 1.00 95.56 93 LEU A C 1
ATOM 702 O O . LEU A 1 93 ? -13.500 -3.907 3.635 1.00 95.56 93 LEU A O 1
ATOM 706 N N . VAL A 1 94 ? -11.484 -3.058 3.128 1.00 95.25 94 VAL A N 1
ATOM 707 C CA . VAL A 1 94 ? -11.953 -1.794 2.540 1.00 95.25 94 VAL A CA 1
ATOM 708 C C . VAL A 1 94 ? -11.982 -1.878 1.018 1.00 95.25 94 VAL A C 1
ATOM 710 O O . VAL A 1 94 ? -13.006 -1.582 0.405 1.00 95.25 94 VAL A O 1
ATOM 713 N N . CYS A 1 95 ? -10.887 -2.307 0.387 1.00 94.50 95 CYS A N 1
ATOM 714 C CA . CYS A 1 95 ? -10.867 -2.545 -1.056 1.00 94.50 95 CYS A CA 1
ATOM 715 C C . CYS A 1 95 ? -9.824 -3.588 -1.475 1.00 94.50 95 CYS A C 1
ATOM 717 O O . CYS A 1 95 ? -8.946 -3.978 -0.700 1.00 94.50 95 CYS A O 1
ATOM 719 N N . VAL A 1 96 ? -9.950 -4.045 -2.724 1.00 96.62 96 VAL A N 1
ATOM 720 C CA . VAL A 1 96 ? -9.038 -4.997 -3.364 1.00 96.62 96 VAL A CA 1
ATOM 721 C C . VAL A 1 96 ? -8.686 -4.481 -4.748 1.00 96.62 96 VAL A C 1
ATOM 723 O O . VAL A 1 96 ? -9.573 -4.358 -5.593 1.00 96.62 96 VAL A O 1
ATOM 726 N N . GLU A 1 97 ? -7.401 -4.256 -4.996 1.00 96.12 97 GLU A N 1
ATOM 727 C CA . GLU A 1 97 ? -6.880 -3.871 -6.307 1.00 96.12 97 GLU A CA 1
ATOM 728 C C . GLU A 1 97 ? -6.025 -5.003 -6.876 1.00 96.12 97 GLU A C 1
ATOM 730 O O . GLU A 1 97 ? -5.033 -5.427 -6.281 1.00 96.12 97 GLU A O 1
ATOM 735 N N . ARG A 1 98 ? -6.428 -5.522 -8.036 1.00 95.19 98 ARG A N 1
ATOM 736 C CA . ARG A 1 98 ? -5.687 -6.572 -8.750 1.00 95.19 98 ARG A CA 1
ATOM 737 C C . ARG A 1 98 ? -4.649 -5.961 -9.678 1.00 95.19 98 ARG A C 1
ATOM 739 O O . ARG A 1 98 ? -4.779 -4.808 -10.077 1.00 95.19 98 ARG A O 1
ATOM 746 N N . ALA A 1 99 ? -3.663 -6.766 -10.068 1.00 94.75 99 ALA A N 1
ATOM 747 C CA . ALA A 1 99 ? -2.572 -6.339 -10.939 1.00 94.75 99 ALA A CA 1
ATOM 748 C C . ALA A 1 99 ? -1.852 -5.075 -10.421 1.00 94.75 99 ALA A C 1
ATOM 750 O O . ALA A 1 99 ? -1.455 -4.203 -11.194 1.00 94.75 99 ALA A O 1
ATOM 751 N N . ALA A 1 100 ? -1.697 -4.979 -9.100 1.00 96.56 100 ALA A N 1
ATOM 752 C CA . ALA A 1 100 ? -0.938 -3.932 -8.441 1.00 96.56 100 ALA A CA 1
ATOM 753 C C . ALA A 1 100 ? 0.506 -4.403 -8.242 1.00 96.56 100 ALA A C 1
ATOM 755 O O . ALA A 1 100 ? 0.734 -5.497 -7.727 1.00 96.56 100 ALA A O 1
ATOM 756 N N . SER A 1 101 ? 1.479 -3.584 -8.616 1.00 96.94 101 SER A N 1
ATOM 757 C CA . SER A 1 101 ? 2.896 -3.794 -8.310 1.00 96.94 101 SER A CA 1
ATOM 758 C C . SER A 1 101 ? 3.315 -2.920 -7.134 1.00 96.94 101 SER A C 1
ATOM 760 O O . SER A 1 101 ? 2.805 -1.811 -6.961 1.00 96.94 101 SER A O 1
ATOM 762 N N . VAL A 1 102 ? 4.275 -3.399 -6.344 1.00 96.50 102 VAL A N 1
ATOM 763 C CA . VAL A 1 102 ? 4.892 -2.619 -5.264 1.00 96.50 102 VAL A CA 1
ATOM 764 C C . VAL A 1 102 ? 6.384 -2.463 -5.518 1.00 96.50 102 VAL A C 1
ATOM 766 O O . VAL A 1 102 ? 7.058 -3.429 -5.855 1.00 96.50 102 VAL A O 1
ATOM 769 N N . ALA A 1 103 ? 6.910 -1.251 -5.371 1.00 95.00 103 ALA A N 1
ATOM 770 C CA . ALA A 1 103 ? 8.347 -0.994 -5.364 1.00 95.00 103 ALA A CA 1
ATOM 771 C C . ALA A 1 103 ? 8.767 -0.545 -3.964 1.00 95.00 103 ALA A C 1
ATOM 773 O O . ALA A 1 103 ? 8.132 0.336 -3.380 1.00 95.00 103 ALA A O 1
ATOM 774 N N . LEU A 1 104 ? 9.812 -1.172 -3.426 1.00 93.50 104 LEU A N 1
ATOM 775 C CA . LEU A 1 104 ? 10.253 -0.996 -2.044 1.00 93.50 104 LEU A CA 1
ATOM 776 C C . LEU A 1 104 ? 11.618 -0.297 -2.020 1.00 93.50 104 LEU A C 1
ATOM 778 O O . LEU A 1 104 ? 12.610 -0.849 -2.497 1.00 93.50 104 LEU A O 1
ATOM 782 N N . GLY A 1 105 ? 11.677 0.921 -1.484 1.00 89.12 105 GLY A N 1
ATOM 783 C CA . GLY A 1 105 ? 12.879 1.756 -1.517 1.00 89.12 105 GLY A CA 1
ATOM 784 C C . GLY A 1 105 ? 13.407 1.959 -2.942 1.00 89.12 105 GLY A C 1
ATOM 785 O O . GLY A 1 105 ? 12.672 2.361 -3.844 1.00 89.12 105 GLY A O 1
ATOM 786 N N . SER A 1 106 ? 14.690 1.659 -3.148 1.00 85.19 106 SER A N 1
ATOM 787 C CA . SER A 1 106 ? 15.372 1.723 -4.449 1.00 85.19 106 SER A CA 1
ATOM 788 C C . SER A 1 106 ? 15.289 0.428 -5.269 1.00 85.19 106 SER A C 1
ATOM 790 O O . SER A 1 106 ? 15.874 0.354 -6.352 1.00 85.19 106 SER A O 1
ATOM 792 N N . ARG A 1 107 ? 14.590 -0.603 -4.774 1.00 88.94 107 ARG A N 1
ATOM 793 C CA . ARG A 1 107 ? 14.478 -1.902 -5.450 1.00 88.94 107 ARG A CA 1
ATOM 794 C C . ARG A 1 107 ? 13.582 -1.805 -6.685 1.00 88.94 107 ARG A C 1
ATOM 796 O O . ARG A 1 107 ? 12.709 -0.940 -6.787 1.00 88.94 107 ARG A O 1
ATOM 803 N N . ALA A 1 108 ? 13.785 -2.730 -7.621 1.00 90.62 108 ALA A N 1
ATOM 804 C CA . ALA A 1 108 ? 12.884 -2.889 -8.756 1.00 90.62 108 ALA A CA 1
ATOM 805 C C . ALA A 1 108 ? 11.450 -3.209 -8.279 1.00 90.62 108 ALA A C 1
ATOM 807 O O . ALA A 1 108 ? 11.288 -3.847 -7.235 1.00 90.62 108 ALA A O 1
ATOM 808 N N . PRO A 1 109 ? 10.412 -2.792 -9.029 1.00 93.56 109 PRO A N 1
ATOM 809 C CA . PRO A 1 109 ? 9.042 -3.188 -8.740 1.00 93.56 109 PRO A CA 1
ATOM 810 C C . PRO A 1 109 ? 8.887 -4.702 -8.732 1.00 93.56 109 PRO A C 1
ATOM 812 O O . PRO A 1 109 ? 9.362 -5.393 -9.635 1.00 93.56 109 PRO A O 1
ATOM 815 N N . GLU A 1 110 ? 8.146 -5.194 -7.754 1.00 94.50 110 GLU A N 1
ATOM 816 C CA . GLU A 1 110 ? 7.673 -6.565 -7.741 1.00 94.50 110 GLU A CA 1
ATOM 817 C C . GLU A 1 110 ? 6.710 -6.805 -8.920 1.00 94.50 110 GLU A C 1
ATOM 819 O O . GLU A 1 110 ? 5.944 -5.900 -9.297 1.00 94.50 110 GLU A O 1
ATOM 824 N N . PRO A 1 111 ? 6.707 -8.017 -9.512 1.00 94.88 111 PRO A N 1
ATOM 825 C CA . PRO A 1 111 ? 5.728 -8.398 -10.527 1.00 94.88 111 PRO A CA 1
ATOM 826 C C . PRO A 1 111 ? 4.296 -8.165 -10.031 1.00 94.88 111 PRO A C 1
ATOM 828 O O . PRO A 1 111 ? 4.076 -8.271 -8.828 1.00 94.88 111 PRO A O 1
ATOM 831 N N . PRO A 1 112 ? 3.315 -7.892 -10.910 1.00 95.88 112 PRO A N 1
ATOM 832 C CA . PRO A 1 112 ? 1.948 -7.608 -10.487 1.00 95.88 112 PRO A CA 1
ATOM 833 C C . PRO A 1 112 ? 1.379 -8.666 -9.534 1.00 95.88 112 PRO A C 1
ATOM 835 O O . PRO A 1 112 ? 1.587 -9.869 -9.702 1.00 95.88 112 PRO A O 1
ATOM 838 N N . GLY A 1 113 ? 0.659 -8.190 -8.528 1.00 96.25 113 GLY A N 1
ATOM 839 C CA . GLY A 1 113 ? -0.003 -8.987 -7.509 1.00 96.25 113 GLY A CA 1
ATOM 840 C C . GLY A 1 113 ? -1.366 -8.406 -7.144 1.00 96.25 113 GLY A C 1
ATOM 841 O O . GLY A 1 113 ? -1.916 -7.565 -7.859 1.00 96.25 113 GLY A O 1
ATOM 842 N N . THR A 1 114 ? -1.904 -8.825 -6.004 1.00 97.25 114 THR A N 1
ATOM 843 C CA . THR A 1 114 ? -3.157 -8.286 -5.466 1.00 97.25 114 THR A CA 1
ATOM 844 C C . THR A 1 114 ? -2.886 -7.480 -4.197 1.00 97.25 114 THR A C 1
ATOM 846 O O . THR A 1 114 ? -2.285 -7.973 -3.242 1.00 97.25 114 THR A O 1
ATOM 849 N N . LEU A 1 115 ? -3.347 -6.233 -4.193 1.00 97.75 115 LEU A N 1
ATOM 850 C CA . LEU A 1 115 ? -3.331 -5.326 -3.054 1.00 97.75 115 LEU A CA 1
ATOM 851 C C . LEU A 1 115 ? -4.670 -5.411 -2.312 1.00 97.75 115 LEU A C 1
ATOM 853 O O . LEU A 1 115 ? -5.735 -5.298 -2.915 1.00 97.75 115 LEU A O 1
ATOM 857 N N . PHE A 1 116 ? -4.609 -5.560 -0.999 1.00 97.62 116 PHE A N 1
ATOM 858 C CA . PHE A 1 116 ? -5.741 -5.552 -0.086 1.00 97.62 116 PHE A CA 1
ATOM 859 C C . PHE A 1 116 ? -5.561 -4.391 0.882 1.00 97.62 116 PHE A C 1
ATOM 861 O O . PHE A 1 116 ? -4.544 -4.293 1.573 1.00 97.62 116 PHE A O 1
ATOM 868 N N . ILE A 1 117 ? -6.556 -3.516 0.948 1.00 96.75 117 ILE A N 1
ATOM 869 C CA . ILE A 1 117 ? -6.598 -2.442 1.936 1.00 96.75 117 ILE A CA 1
ATOM 870 C C . ILE A 1 117 ? -7.614 -2.831 2.978 1.00 96.75 117 ILE A C 1
ATOM 872 O O . ILE A 1 117 ? -8.758 -3.143 2.652 1.00 96.75 117 ILE A O 1
ATOM 876 N N . THR A 1 118 ? -7.188 -2.797 4.227 1.00 96.69 118 THR A N 1
ATOM 877 C CA . THR A 1 118 ? -8.041 -3.055 5.379 1.00 96.69 118 THR A CA 1
ATOM 878 C C . THR A 1 118 ? -8.147 -1.795 6.220 1.00 96.69 118 THR A C 1
ATOM 880 O O . THR A 1 118 ? -7.380 -0.849 6.042 1.00 96.69 118 THR A O 1
ATOM 883 N N . THR A 1 119 ? -9.035 -1.803 7.204 1.00 93.88 119 THR A N 1
ATOM 884 C CA . THR A 1 119 ? -9.147 -0.716 8.177 1.00 93.88 119 THR A CA 1
ATOM 885 C C . THR A 1 119 ? -7.898 -0.531 9.036 1.00 93.88 119 THR A C 1
ATOM 887 O O . THR A 1 119 ? -7.825 0.472 9.732 1.00 93.88 119 THR A O 1
ATOM 890 N N . ARG A 1 120 ? -6.913 -1.446 9.018 1.00 92.88 120 ARG A N 1
ATOM 891 C CA . ARG A 1 120 ? -5.722 -1.397 9.893 1.00 92.88 120 ARG A CA 1
ATOM 892 C C . ARG A 1 120 ? -4.383 -1.406 9.164 1.00 92.88 120 ARG A C 1
ATOM 894 O O . ARG A 1 120 ? -3.405 -0.848 9.658 1.00 92.88 120 ARG A O 1
ATOM 901 N N . ARG A 1 121 ? -4.315 -2.046 8.000 1.00 95.38 121 ARG A N 1
ATOM 902 C CA . ARG A 1 121 ? -3.075 -2.262 7.246 1.00 95.38 121 ARG A CA 1
ATOM 903 C C . ARG A 1 121 ? -3.314 -2.397 5.750 1.00 95.38 121 ARG A C 1
ATOM 905 O O . ARG A 1 121 ? -4.398 -2.763 5.292 1.00 95.38 121 ARG A O 1
ATOM 912 N N . VAL A 1 122 ? -2.252 -2.154 5.005 1.00 97.06 122 VAL A N 1
ATOM 913 C CA . VAL A 1 122 ? -2.149 -2.426 3.575 1.00 97.06 122 VAL A CA 1
ATOM 914 C C . VAL A 1 122 ? -1.384 -3.731 3.413 1.00 97.06 122 VAL A C 1
ATOM 916 O O . VAL A 1 122 ? -0.316 -3.889 4.002 1.00 97.06 122 VAL A O 1
ATOM 919 N N . ILE A 1 123 ? -1.927 -4.663 2.635 1.00 97.69 123 ILE A N 1
ATOM 920 C CA . ILE A 1 123 ? -1.332 -5.975 2.374 1.00 97.69 123 ILE A CA 1
ATOM 921 C C . ILE A 1 123 ? -1.185 -6.140 0.868 1.00 97.69 123 ILE A C 1
ATOM 923 O O . ILE A 1 123 ? -2.133 -5.932 0.120 1.00 97.69 123 ILE A O 1
ATOM 927 N N . TRP A 1 124 ? -0.017 -6.557 0.411 1.00 97.94 124 TRP A N 1
ATOM 928 C CA . TRP A 1 124 ? 0.218 -6.924 -0.976 1.00 97.94 124 TRP A CA 1
ATOM 929 C C . TRP A 1 124 ? 0.638 -8.387 -1.062 1.00 97.94 124 TRP A C 1
ATOM 931 O O . TRP A 1 124 ? 1.512 -8.817 -0.312 1.00 97.94 124 TRP A O 1
ATOM 941 N N . LEU A 1 125 ? 0.033 -9.149 -1.971 1.00 96.94 125 LEU A N 1
ATOM 942 C CA . LEU A 1 125 ? 0.361 -10.551 -2.228 1.00 96.94 125 LEU A CA 1
ATOM 943 C C . LEU A 1 125 ? 0.832 -10.718 -3.671 1.00 96.94 125 LEU A C 1
ATOM 945 O O . LEU A 1 125 ? 0.146 -10.289 -4.600 1.00 96.94 125 LEU A O 1
ATOM 949 N N . SER A 1 126 ? 1.969 -11.386 -3.861 1.00 95.12 126 SER A N 1
ATOM 950 C CA . SER A 1 126 ? 2.479 -11.703 -5.193 1.00 95.12 126 SER A CA 1
ATOM 951 C C . SER A 1 126 ? 1.611 -12.763 -5.868 1.00 95.12 126 SER A C 1
ATOM 953 O O . SER A 1 126 ? 1.305 -13.801 -5.277 1.00 95.12 126 SER A O 1
ATOM 955 N N . GLU A 1 127 ? 1.261 -12.534 -7.134 1.00 92.06 127 GLU A N 1
ATOM 956 C CA . GLU A 1 127 ? 0.661 -13.570 -7.985 1.00 92.06 127 GLU A CA 1
ATOM 957 C C . GLU A 1 127 ? 1.728 -14.458 -8.642 1.00 92.06 127 GLU A C 1
ATOM 959 O O . GLU A 1 127 ? 1.474 -15.628 -8.927 1.00 92.06 127 GLU A O 1
ATOM 964 N N . ALA A 1 128 ? 2.933 -13.921 -8.861 1.00 89.88 128 ALA A N 1
ATOM 965 C CA . ALA A 1 128 ? 4.032 -14.627 -9.516 1.00 89.88 128 ALA A CA 1
ATOM 966 C C . ALA A 1 128 ? 4.738 -15.629 -8.586 1.00 89.88 128 ALA A C 1
ATOM 968 O O . ALA A 1 128 ? 5.124 -16.713 -9.026 1.00 89.88 128 ALA A O 1
ATOM 969 N N . GLU A 1 129 ? 4.899 -15.288 -7.304 1.00 87.56 129 GLU A N 1
ATOM 970 C CA . GLU A 1 129 ? 5.603 -16.115 -6.323 1.00 87.56 129 GLU A CA 1
ATOM 971 C C . GLU A 1 129 ? 4.709 -16.425 -5.119 1.00 87.56 129 GLU A C 1
ATOM 973 O O . GLU A 1 129 ? 4.444 -15.584 -4.258 1.00 87.56 129 GLU A O 1
ATOM 978 N N . LYS A 1 130 ? 4.262 -17.681 -5.021 1.00 84.12 130 LYS A N 1
ATOM 979 C CA . LYS A 1 130 ? 3.428 -18.120 -3.901 1.00 84.12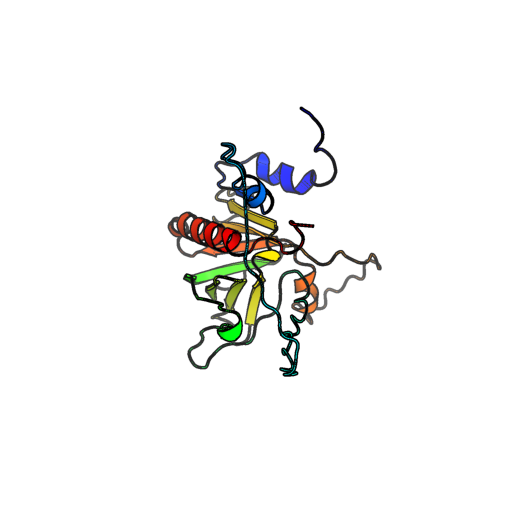 130 LYS A CA 1
ATOM 980 C C . LYS A 1 130 ? 4.199 -18.014 -2.582 1.00 84.12 130 LYS A C 1
ATOM 982 O O . LYS A 1 130 ? 5.251 -18.623 -2.425 1.00 84.12 130 LYS A O 1
ATOM 987 N N . GLY A 1 131 ? 3.619 -17.312 -1.610 1.00 83.75 131 GLY A N 1
ATOM 988 C CA . GLY A 1 131 ? 4.235 -17.087 -0.298 1.00 83.75 131 GLY A CA 1
ATOM 989 C C . GLY A 1 131 ? 5.076 -15.811 -0.213 1.00 83.75 131 GLY A C 1
ATOM 990 O O . GLY A 1 131 ? 5.631 -15.531 0.853 1.00 83.75 131 GLY A O 1
ATOM 991 N N . ARG A 1 132 ? 5.151 -15.020 -1.293 1.00 90.25 132 ARG A N 1
ATOM 992 C CA . ARG A 1 132 ? 5.645 -13.640 -1.258 1.00 90.25 132 ARG A CA 1
ATOM 993 C C . ARG A 1 132 ? 4.494 -12.669 -1.030 1.00 90.25 132 ARG A C 1
ATOM 995 O O . ARG A 1 132 ? 3.520 -12.655 -1.777 1.00 90.25 132 ARG A O 1
ATOM 1002 N N . GLY A 1 133 ? 4.631 -11.851 0.004 1.00 94.38 133 GLY A N 1
ATOM 1003 C CA . GLY A 1 133 ? 3.679 -10.804 0.334 1.00 94.38 133 GLY A CA 1
ATOM 1004 C C . GLY A 1 133 ? 4.244 -9.852 1.375 1.00 94.38 133 GLY A C 1
ATOM 1005 O O . GLY A 1 133 ? 5.139 -10.218 2.136 1.00 94.38 133 GLY A O 1
ATOM 1006 N N . TYR A 1 134 ? 3.720 -8.636 1.415 1.00 95.62 134 TYR A N 1
ATOM 1007 C CA . TYR A 1 134 ? 4.149 -7.590 2.335 1.00 95.62 134 TYR A CA 1
ATOM 1008 C C . TYR A 1 134 ? 2.946 -6.980 3.037 1.00 95.62 134 TYR A C 1
ATOM 1010 O O . TYR A 1 134 ? 1.859 -6.922 2.467 1.00 95.62 134 TYR A O 1
ATOM 1018 N N . ALA A 1 135 ? 3.135 -6.515 4.266 1.00 95.81 135 ALA A N 1
ATOM 1019 C CA . ALA A 1 135 ? 2.126 -5.769 4.996 1.00 95.81 135 ALA A CA 1
ATOM 1020 C C . ALA A 1 135 ? 2.748 -4.585 5.735 1.00 95.81 135 ALA A C 1
ATOM 1022 O O . ALA A 1 135 ? 3.840 -4.699 6.292 1.00 95.81 135 ALA A O 1
ATOM 1023 N N . VAL A 1 136 ? 2.026 -3.470 5.764 1.00 95.25 136 VAL A N 1
ATOM 1024 C CA . VAL A 1 136 ? 2.376 -2.267 6.527 1.00 95.25 136 VAL A CA 1
ATOM 1025 C C . VAL A 1 136 ? 1.128 -1.733 7.225 1.00 95.25 136 VAL A C 1
ATOM 1027 O O . VAL A 1 136 ? 0.053 -1.674 6.621 1.00 95.25 136 VAL A O 1
ATOM 1030 N N . GLY A 1 137 ? 1.238 -1.396 8.511 1.00 93.81 137 GLY A N 1
ATOM 1031 C CA . GLY A 1 137 ? 0.140 -0.803 9.268 1.00 93.81 137 GLY A CA 1
ATOM 1032 C C . GLY A 1 137 ? -0.111 0.642 8.848 1.00 93.81 137 GLY A C 1
ATOM 1033 O O . GLY A 1 137 ? 0.821 1.359 8.499 1.00 93.81 137 GLY A O 1
ATOM 1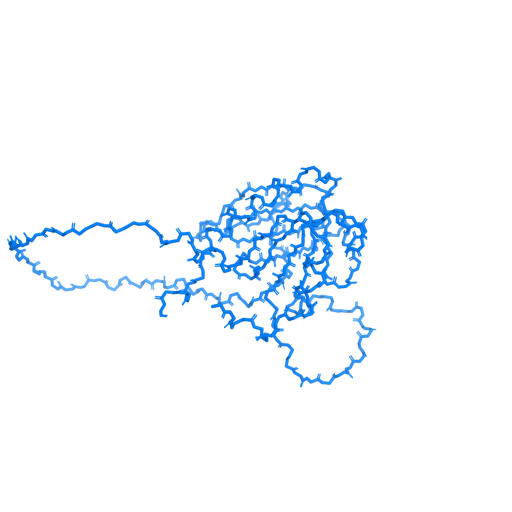034 N N . PHE A 1 138 ? -1.357 1.113 8.925 1.00 91.00 138 PHE A N 1
ATOM 1035 C CA . PHE A 1 138 ? -1.645 2.534 8.679 1.00 91.00 138 PHE A CA 1
ATOM 1036 C C . PHE A 1 138 ? -0.974 3.456 9.702 1.00 91.00 138 PHE A C 1
ATOM 1038 O O . PHE A 1 138 ? -0.636 4.584 9.360 1.00 91.00 138 PHE A O 1
ATOM 1045 N N . LEU A 1 139 ? -0.726 2.963 10.920 1.00 90.69 139 LEU A N 1
ATOM 1046 C CA . LEU A 1 139 ? 0.047 3.681 11.937 1.00 90.69 139 LEU A CA 1
ATOM 1047 C C . LEU A 1 139 ? 1.519 3.860 11.544 1.00 90.69 139 LEU A C 1
ATOM 1049 O O . LEU A 1 139 ? 2.114 4.867 11.907 1.00 90.69 139 LEU A O 1
ATOM 1053 N N . ASP A 1 140 ? 2.072 2.930 10.761 1.00 91.56 140 ASP A N 1
ATOM 1054 C CA . ASP A 1 140 ? 3.449 2.999 10.270 1.00 91.56 140 ASP A CA 1
ATOM 1055 C C . ASP A 1 140 ? 3.566 3.884 9.015 1.00 91.56 140 ASP A C 1
ATOM 1057 O O . ASP A 1 140 ? 4.667 4.228 8.595 1.00 91.56 140 ASP A O 1
ATOM 1061 N N . ILE A 1 141 ? 2.452 4.268 8.377 1.00 91.50 141 ILE A N 1
ATOM 1062 C CA . ILE A 1 141 ? 2.460 5.147 7.201 1.00 91.50 141 ILE A CA 1
ATOM 1063 C C . ILE A 1 141 ? 2.429 6.604 7.664 1.00 91.50 141 ILE A C 1
ATOM 1065 O O . ILE A 1 141 ? 1.407 7.148 8.080 1.00 91.50 141 ILE A O 1
ATOM 1069 N N . THR A 1 142 ? 3.561 7.283 7.516 1.00 89.50 142 THR A N 1
ATOM 1070 C CA . THR A 1 142 ? 3.721 8.687 7.922 1.00 89.50 142 THR A CA 1
ATOM 1071 C C . THR A 1 142 ? 3.199 9.671 6.869 1.00 89.50 142 THR A C 1
ATOM 1073 O O . THR A 1 142 ? 2.746 10.772 7.209 1.00 89.50 142 THR A O 1
ATOM 1076 N N . LEU A 1 143 ? 3.238 9.280 5.591 1.00 90.56 143 LEU A N 1
ATOM 1077 C CA . LEU A 1 143 ? 2.783 10.076 4.451 1.00 90.56 143 LEU A CA 1
ATOM 1078 C C . LEU A 1 143 ? 2.310 9.169 3.318 1.00 90.56 143 LEU A C 1
ATOM 1080 O O . LEU A 1 143 ? 2.928 8.142 3.047 1.00 90.56 143 LEU A O 1
ATOM 1084 N N . HIS A 1 144 ? 1.272 9.595 2.601 1.00 91.75 144 HIS A N 1
ATOM 1085 C CA . HIS A 1 144 ? 0.941 9.040 1.292 1.00 91.75 144 HIS A CA 1
ATOM 1086 C C . HIS A 1 144 ? 0.539 10.144 0.307 1.00 91.75 144 HIS A C 1
ATOM 1088 O O . HIS A 1 144 ? -0.042 11.161 0.686 1.00 91.75 144 HIS A O 1
ATOM 1094 N N . ALA A 1 145 ? 0.888 9.977 -0.966 1.00 90.06 145 ALA A N 1
ATOM 1095 C CA . ALA A 1 145 ? 0.642 10.967 -2.008 1.00 90.06 145 ALA A CA 1
ATOM 1096 C C . ALA A 1 145 ? 0.513 10.321 -3.387 1.00 90.06 145 ALA A C 1
ATOM 1098 O O . ALA A 1 145 ? 1.205 9.353 -3.695 1.00 90.06 145 ALA A O 1
ATOM 1099 N N . VAL A 1 146 ? -0.325 10.893 -4.250 1.00 91.75 146 VAL A N 1
ATOM 1100 C CA . VAL A 1 146 ? -0.406 10.462 -5.653 1.00 91.75 146 VAL A CA 1
ATOM 1101 C C . VAL A 1 146 ? 0.683 11.158 -6.463 1.00 91.75 146 VAL A C 1
ATOM 1103 O O . VAL A 1 146 ? 0.648 12.373 -6.622 1.00 91.75 146 VAL A O 1
ATOM 1106 N N . SER A 1 147 ? 1.628 10.400 -7.014 1.00 88.19 147 SER A N 1
ATOM 1107 C CA . SER A 1 147 ? 2.682 10.907 -7.892 1.00 88.19 147 SER A CA 1
ATOM 1108 C C . SER A 1 147 ? 2.412 10.487 -9.336 1.00 88.19 147 SER A C 1
ATOM 1110 O O . SER A 1 147 ? 2.266 9.304 -9.635 1.00 88.19 147 SER A O 1
ATOM 1112 N N . ARG A 1 148 ? 2.332 11.467 -10.239 1.00 88.50 148 ARG A N 1
ATOM 1113 C CA . ARG A 1 148 ? 2.185 11.260 -11.694 1.00 88.50 148 ARG A CA 1
ATOM 1114 C C . ARG A 1 148 ? 3.345 11.863 -12.486 1.00 88.50 148 ARG A C 1
ATOM 1116 O O . ARG A 1 148 ? 3.290 11.911 -13.709 1.00 88.50 148 ARG A O 1
ATOM 1123 N N . ASP A 1 149 ? 4.358 12.345 -11.775 1.00 83.44 149 ASP A N 1
ATOM 1124 C CA . ASP A 1 149 ? 5.506 13.015 -12.361 1.00 83.44 149 ASP A CA 1
ATOM 1125 C C . ASP A 1 149 ? 6.533 11.977 -12.851 1.00 83.44 149 ASP A C 1
ATOM 1127 O O . ASP A 1 149 ? 7.091 11.248 -12.022 1.00 83.44 149 ASP A O 1
ATOM 1131 N N . PRO A 1 150 ? 6.799 11.900 -14.170 1.00 83.06 150 PRO A N 1
ATOM 1132 C CA . PRO A 1 150 ? 7.773 10.969 -14.725 1.00 83.06 150 PRO A CA 1
ATOM 1133 C C . PRO A 1 150 ? 9.216 11.266 -14.293 1.00 83.06 150 PRO A C 1
ATOM 1135 O O . PRO A 1 150 ? 10.048 10.361 -14.359 1.00 83.06 150 PRO A O 1
ATOM 1138 N N . GLU A 1 151 ? 9.533 12.492 -13.855 1.00 83.06 151 GLU A N 1
ATOM 1139 C CA . GLU A 1 151 ? 10.858 12.815 -13.307 1.00 83.06 151 GLU A CA 1
ATOM 1140 C C . GLU A 1 151 ? 11.050 12.214 -11.907 1.00 83.06 151 GLU A C 1
ATOM 1142 O O . GLU A 1 151 ? 12.147 11.766 -11.567 1.00 83.06 151 GLU A O 1
ATOM 1147 N N . ALA A 1 152 ? 9.980 12.152 -11.110 1.00 79.81 152 ALA A N 1
ATOM 1148 C CA . ALA A 1 152 ? 9.989 11.539 -9.786 1.00 79.81 152 ALA A CA 1
ATOM 1149 C C . ALA A 1 152 ? 9.971 10.003 -9.839 1.00 79.81 152 ALA A C 1
ATOM 1151 O O . ALA A 1 152 ? 10.665 9.347 -9.056 1.00 79.81 152 ALA A O 1
ATOM 1152 N N . TYR A 1 153 ? 9.161 9.415 -10.722 1.00 85.56 153 TYR A N 1
ATOM 1153 C CA . TYR A 1 153 ? 9.117 7.972 -10.943 1.00 85.56 153 TYR A CA 1
ATOM 1154 C C . TYR A 1 153 ? 8.567 7.652 -12.343 1.00 85.56 153 TYR A C 1
ATOM 1156 O O . TYR A 1 153 ? 7.575 8.257 -12.740 1.00 85.56 153 TYR A O 1
ATOM 1164 N N . PRO A 1 154 ? 9.110 6.662 -13.084 1.00 88.56 154 PRO A N 1
ATOM 1165 C CA . PRO A 1 154 ? 8.727 6.421 -14.482 1.00 88.56 154 PRO A CA 1
ATOM 1166 C C . PRO A 1 154 ? 7.248 6.081 -14.727 1.00 88.56 154 PRO A C 1
ATOM 1168 O O . PRO A 1 154 ? 6.803 6.062 -15.873 1.00 88.56 154 PRO A O 1
ATOM 1171 N N . SER A 1 155 ? 6.489 5.739 -13.686 1.00 90.06 155 SER A N 1
ATOM 1172 C CA . SER A 1 155 ? 5.079 5.356 -13.779 1.00 90.06 155 SER A CA 1
ATOM 1173 C C . SER A 1 155 ? 4.238 6.064 -12.712 1.00 90.06 155 SER A C 1
ATOM 1175 O O . SER A 1 155 ? 4.705 6.222 -11.582 1.00 90.06 155 SER A O 1
ATOM 1177 N N . PRO A 1 156 ? 2.986 6.453 -13.022 1.00 92.75 156 PRO A N 1
ATOM 1178 C CA . PRO A 1 156 ? 2.059 6.955 -12.017 1.00 92.75 156 PRO A CA 1
ATOM 1179 C C . PRO A 1 156 ? 1.914 5.970 -10.854 1.00 92.75 156 PRO A C 1
ATOM 1181 O O . PRO A 1 156 ? 1.695 4.777 -11.068 1.00 92.75 156 PRO A O 1
ATOM 1184 N N . CYS A 1 157 ? 2.036 6.457 -9.624 1.00 94.81 157 CYS A N 1
ATOM 1185 C CA . CYS A 1 157 ? 1.995 5.620 -8.433 1.00 94.81 157 CYS A CA 1
ATOM 1186 C C . CYS A 1 157 ? 1.432 6.362 -7.219 1.00 94.81 157 CYS A C 1
ATOM 1188 O O . CYS A 1 157 ? 1.450 7.592 -7.142 1.00 94.81 157 CYS A O 1
ATOM 1190 N N . LEU A 1 158 ? 0.964 5.599 -6.235 1.00 95.00 158 LEU A N 1
ATOM 1191 C CA . LEU A 1 158 ? 0.779 6.096 -4.880 1.00 95.00 158 LEU A CA 1
ATOM 1192 C C . LEU A 1 158 ? 2.105 5.922 -4.134 1.00 95.00 158 LEU A C 1
ATOM 1194 O O . LEU A 1 158 ? 2.547 4.802 -3.881 1.00 95.00 158 LEU A O 1
ATOM 1198 N N . TYR A 1 159 ? 2.751 7.033 -3.809 1.00 94.25 159 TYR A N 1
ATOM 1199 C CA . TYR A 1 159 ? 3.941 7.063 -2.973 1.00 94.25 159 TYR A CA 1
ATOM 1200 C C . TYR A 1 159 ? 3.542 7.019 -1.501 1.00 94.25 159 TYR A C 1
ATOM 1202 O O . TYR A 1 159 ? 2.632 7.737 -1.091 1.00 94.25 159 TYR A O 1
ATOM 1210 N N . THR A 1 160 ? 4.252 6.226 -0.707 1.00 93.62 160 THR A N 1
ATOM 1211 C CA . THR A 1 160 ? 4.076 6.139 0.741 1.00 93.62 160 THR A CA 1
ATOM 1212 C C . THR A 1 160 ? 5.427 6.224 1.440 1.00 93.62 160 THR A C 1
ATOM 1214 O O . THR A 1 160 ? 6.412 5.636 0.988 1.00 93.62 160 THR A O 1
ATOM 1217 N N . GLN A 1 161 ? 5.460 6.964 2.544 1.00 91.88 161 GLN A N 1
ATOM 1218 C CA . GLN A 1 161 ? 6.591 7.010 3.457 1.00 91.88 161 GLN A CA 1
ATOM 1219 C C . GLN A 1 161 ? 6.228 6.231 4.719 1.00 91.88 161 GLN A C 1
ATOM 1221 O O . GLN A 1 161 ? 5.189 6.487 5.333 1.00 91.88 161 GLN A O 1
ATOM 1226 N N . ILE A 1 162 ? 7.090 5.298 5.097 1.00 92.19 162 ILE A N 1
ATOM 1227 C CA . ILE A 1 162 ? 6.896 4.353 6.192 1.00 92.19 162 ILE A CA 1
ATOM 1228 C C . ILE A 1 162 ? 7.868 4.706 7.323 1.00 92.19 162 ILE A C 1
ATOM 1230 O O . ILE A 1 162 ? 9.018 5.073 7.075 1.00 92.19 162 ILE A O 1
ATOM 1234 N N . GLU A 1 163 ? 7.398 4.625 8.562 1.00 89.06 163 GLU A N 1
ATOM 1235 C CA . GLU A 1 163 ? 8.252 4.634 9.742 1.00 89.06 163 GLU A CA 1
ATOM 1236 C C . GLU A 1 163 ? 9.090 3.352 9.747 1.00 89.06 163 GLU A C 1
ATOM 1238 O O . GLU A 1 163 ? 8.573 2.250 9.909 1.00 89.06 163 GLU A O 1
ATOM 1243 N N . ALA A 1 164 ? 10.384 3.510 9.491 1.00 81.81 164 ALA A N 1
ATOM 1244 C CA . ALA A 1 164 ? 11.356 2.429 9.508 1.00 81.81 164 ALA A CA 1
ATOM 1245 C C . ALA A 1 164 ? 12.109 2.429 10.840 1.00 81.81 164 ALA A C 1
ATOM 1247 O O . ALA A 1 164 ? 12.281 3.482 11.463 1.00 81.81 164 ALA A O 1
ATOM 1248 N N . GLU A 1 165 ? 12.598 1.264 11.261 1.00 75.31 165 GLU A N 1
ATOM 1249 C CA . GLU A 1 165 ? 13.497 1.210 12.411 1.00 75.31 165 GLU A CA 1
ATOM 1250 C C . GLU A 1 165 ? 14.787 1.971 12.087 1.00 75.31 165 GLU A C 1
ATOM 1252 O O . GLU A 1 165 ? 15.379 1.794 11.021 1.00 75.31 165 GLU A O 1
ATOM 1257 N N . ALA A 1 166 ? 15.193 2.865 12.994 1.00 59.59 166 ALA A N 1
ATOM 1258 C CA . ALA A 1 166 ? 16.407 3.648 12.820 1.00 59.59 166 ALA A CA 1
ATOM 1259 C C . ALA A 1 166 ? 17.614 2.705 12.757 1.00 59.59 166 ALA A C 1
ATOM 1261 O O . ALA A 1 166 ? 17.789 1.867 13.647 1.00 59.59 166 ALA A O 1
ATOM 1262 N N . ASP A 1 167 ? 18.447 2.863 11.723 1.00 54.72 167 ASP A N 1
ATOM 1263 C CA . ASP A 1 167 ? 19.733 2.181 11.647 1.00 54.72 167 ASP A CA 1
ATOM 1264 C C . ASP A 1 167 ? 20.509 2.485 12.933 1.00 54.72 167 ASP A C 1
ATOM 1266 O O . ASP A 1 167 ? 20.874 3.623 13.230 1.00 54.72 167 ASP A O 1
ATOM 1270 N N . SER A 1 168 ? 20.710 1.451 13.745 1.00 49.91 168 SER A N 1
ATOM 1271 C CA . SER A 1 168 ? 21.757 1.489 14.753 1.00 49.91 168 SER A CA 1
ATOM 1272 C C . SER A 1 168 ? 23.053 1.463 13.951 1.00 49.91 168 SER A C 1
ATOM 1274 O O . SER A 1 168 ? 23.348 0.432 13.355 1.00 49.91 168 SER A O 1
ATOM 1276 N N . ASP A 1 169 ? 23.734 2.605 13.840 1.00 47.62 169 ASP A N 1
ATOM 1277 C CA . ASP A 1 169 ? 25.017 2.759 13.144 1.00 47.62 169 ASP A CA 1
ATOM 1278 C C . ASP A 1 169 ? 26.013 1.666 13.581 1.00 47.62 169 ASP A C 1
ATOM 1280 O O . ASP A 1 169 ? 26.728 1.826 14.570 1.00 47.62 169 ASP A O 1
ATOM 1284 N N . GLU A 1 170 ? 26.087 0.568 12.833 1.00 43.84 170 GLU A N 1
ATOM 1285 C CA . GLU A 1 170 ? 27.223 -0.348 12.817 1.00 43.84 170 GLU A CA 1
ATOM 1286 C C . GLU A 1 170 ? 27.551 -0.676 11.355 1.00 43.84 170 GLU A C 1
ATOM 1288 O O . GLU A 1 170 ? 26.881 -1.476 10.711 1.00 43.84 170 GLU A O 1
ATOM 1293 N N . GLU A 1 171 ? 28.560 0.059 10.873 1.00 43.91 171 GLU A N 1
ATOM 1294 C CA . GLU A 1 171 ? 29.484 -0.168 9.753 1.00 43.91 171 GLU A CA 1
ATOM 1295 C C . GLU A 1 171 ? 28.965 -0.791 8.444 1.00 43.91 171 GLU A C 1
ATOM 1297 O O . GLU A 1 171 ? 28.508 -1.930 8.381 1.00 43.91 171 GLU A O 1
ATOM 1302 N N . ASP A 1 172 ? 29.208 -0.039 7.361 1.00 49.06 172 ASP A N 1
ATOM 1303 C CA . ASP A 1 172 ? 29.268 -0.471 5.962 1.00 49.06 172 ASP A CA 1
ATOM 1304 C C . ASP A 1 172 ? 29.931 -1.853 5.797 1.00 49.06 172 ASP A C 1
ATOM 1306 O O . ASP A 1 172 ? 31.143 -1.991 5.614 1.00 49.06 172 ASP A O 1
ATOM 1310 N N . GLY A 1 173 ? 29.107 -2.894 5.826 1.00 40.19 173 GLY A N 1
ATOM 1311 C CA . GLY A 1 173 ? 29.419 -4.216 5.318 1.00 40.19 173 GLY A CA 1
ATOM 1312 C C . GLY A 1 173 ? 28.681 -4.402 4.005 1.00 40.19 173 GLY A C 1
ATOM 1313 O O . GLY A 1 173 ? 27.487 -4.688 4.005 1.00 40.19 173 GLY A O 1
ATOM 1314 N N . ASP A 1 174 ? 29.397 -4.225 2.897 1.00 48.91 174 ASP A N 1
ATOM 1315 C CA . ASP A 1 174 ? 28.989 -4.632 1.553 1.00 48.91 174 ASP A CA 1
ATOM 1316 C C . ASP A 1 174 ? 28.481 -6.087 1.585 1.00 48.91 174 ASP A C 1
ATOM 1318 O O . ASP A 1 174 ? 29.257 -7.042 1.667 1.00 48.91 174 ASP A O 1
ATOM 1322 N N . LEU A 1 175 ? 27.159 -6.254 1.617 1.00 45.47 175 LEU A N 1
ATOM 1323 C CA . LEU A 1 175 ? 26.484 -7.545 1.566 1.00 45.47 175 LEU A CA 1
ATOM 1324 C C . LEU A 1 175 ? 25.581 -7.559 0.336 1.00 45.47 175 LEU A C 1
ATOM 1326 O O . LEU A 1 175 ? 24.355 -7.556 0.436 1.00 45.47 175 LEU A O 1
ATOM 1330 N N . ASP A 1 176 ? 26.220 -7.655 -0.832 1.00 43.44 176 ASP A N 1
ATOM 1331 C CA . ASP A 1 176 ? 25.679 -8.300 -2.037 1.00 43.44 176 ASP A CA 1
ATOM 1332 C C . ASP A 1 176 ? 25.446 -9.803 -1.768 1.00 43.44 176 ASP A C 1
ATOM 1334 O O . ASP A 1 176 ? 26.064 -10.707 -2.329 1.00 43.44 176 ASP A O 1
ATOM 1338 N N . SER A 1 177 ? 24.611 -10.085 -0.772 1.00 42.03 177 SER A N 1
ATOM 1339 C CA . SER A 1 177 ? 24.132 -11.411 -0.426 1.00 42.03 177 SER A CA 1
ATOM 1340 C C . SER A 1 177 ? 22.625 -11.394 -0.603 1.00 42.03 177 SER A C 1
ATOM 1342 O O . SER A 1 177 ? 21.878 -11.012 0.295 1.00 42.03 177 SER A O 1
ATOM 1344 N N . GLU A 1 178 ? 22.201 -11.848 -1.780 1.00 44.91 178 GLU A N 1
ATOM 1345 C CA . GLU A 1 178 ? 20.830 -12.112 -2.249 1.00 44.91 178 GLU A CA 1
ATOM 1346 C C . GLU A 1 178 ? 20.062 -13.150 -1.390 1.00 44.91 178 GLU A C 1
ATOM 1348 O O . GLU A 1 178 ? 19.275 -13.947 -1.898 1.00 44.91 178 GLU A O 1
ATOM 1353 N N . ALA A 1 179 ? 20.325 -13.218 -0.085 1.00 44.25 179 ALA A N 1
ATOM 1354 C CA . ALA A 1 179 ? 19.880 -14.294 0.792 1.00 44.25 179 ALA A CA 1
ATOM 1355 C C . ALA A 1 179 ? 18.919 -13.850 1.899 1.00 44.25 179 ALA A C 1
ATOM 1357 O O . ALA A 1 179 ? 18.319 -14.722 2.521 1.00 44.25 179 ALA A O 1
ATOM 1358 N N . ASP A 1 180 ? 18.706 -12.550 2.133 1.00 52.72 180 ASP A N 1
ATOM 1359 C CA . ASP A 1 180 ? 17.675 -12.143 3.092 1.00 52.72 180 ASP A CA 1
ATOM 1360 C C . ASP A 1 180 ? 17.044 -10.781 2.779 1.00 52.72 180 ASP A C 1
ATOM 1362 O O . ASP A 1 180 ? 17.167 -9.805 3.519 1.00 52.72 180 ASP A O 1
ATOM 1366 N N . SER A 1 181 ? 16.337 -10.722 1.647 1.00 62.94 181 SER A N 1
ATOM 1367 C CA . SER A 1 181 ? 15.550 -9.550 1.236 1.00 62.94 181 SER A CA 1
ATOM 1368 C C . SER A 1 181 ? 14.507 -9.131 2.287 1.00 62.94 181 SER A C 1
ATOM 1370 O O . SER A 1 181 ? 14.093 -7.967 2.286 1.00 62.94 181 SER A O 1
ATOM 1372 N N . ASP A 1 182 ? 14.119 -10.062 3.172 1.00 69.38 182 ASP A N 1
ATOM 1373 C CA . ASP A 1 182 ? 13.107 -9.893 4.212 1.00 69.38 182 ASP A CA 1
ATOM 1374 C C . ASP A 1 182 ? 13.676 -9.243 5.495 1.00 69.38 182 ASP A C 1
ATOM 1376 O O . ASP A 1 182 ? 12.982 -8.437 6.116 1.00 69.38 182 ASP A O 1
ATOM 1380 N N . SER A 1 183 ? 14.942 -9.495 5.866 1.00 73.12 183 SER A N 1
ATOM 1381 C CA . SER A 1 183 ? 15.586 -8.839 7.030 1.00 73.12 183 SER A CA 1
ATOM 1382 C C . SER A 1 183 ? 15.775 -7.329 6.873 1.00 73.12 183 SER A C 1
ATOM 1384 O O . SER A 1 183 ? 15.856 -6.602 7.862 1.00 73.12 183 SER A O 1
ATOM 1386 N N . GLN A 1 184 ? 15.809 -6.842 5.633 1.00 80.25 184 GLN A N 1
ATOM 1387 C CA . GLN A 1 184 ? 15.915 -5.417 5.326 1.00 80.25 184 GLN A CA 1
ATOM 1388 C C . GLN A 1 184 ? 14.555 -4.706 5.274 1.00 80.25 184 GLN A C 1
ATOM 1390 O O . GLN A 1 184 ? 14.535 -3.480 5.284 1.00 80.25 184 GLN A O 1
ATOM 1395 N N . LEU A 1 185 ? 13.425 -5.429 5.247 1.00 83.88 185 LEU A N 1
ATOM 1396 C CA . LEU A 1 185 ? 12.078 -4.836 5.217 1.00 83.88 185 LEU A CA 1
ATOM 1397 C C . LEU A 1 185 ? 11.812 -3.799 6.325 1.00 83.88 185 LEU A C 1
ATOM 1399 O O . LEU A 1 185 ? 11.317 -2.729 5.976 1.00 83.88 185 LEU A O 1
ATOM 1403 N N . PRO A 1 186 ? 12.172 -4.022 7.608 1.00 82.88 186 PRO A N 1
ATOM 1404 C CA . PRO A 1 186 ? 11.959 -3.014 8.653 1.00 82.88 186 PRO A CA 1
ATOM 1405 C C . PRO A 1 186 ? 12.766 -1.722 8.443 1.00 82.88 186 PRO A C 1
ATOM 1407 O O . PRO A 1 186 ? 12.421 -0.696 9.021 1.00 82.88 186 PRO A O 1
ATOM 1410 N N . LYS A 1 187 ? 13.809 -1.747 7.599 1.00 84.56 187 LYS A N 1
ATOM 1411 C CA . LYS A 1 187 ? 14.604 -0.567 7.219 1.00 84.56 187 LYS A CA 1
ATOM 1412 C C . LYS A 1 187 ? 14.018 0.189 6.023 1.00 84.56 187 LYS A C 1
ATOM 1414 O O . LYS A 1 187 ? 14.477 1.278 5.684 1.00 84.56 187 LYS A O 1
ATOM 1419 N N . ILE A 1 188 ? 13.022 -0.383 5.344 1.00 86.62 188 ILE A N 1
ATOM 1420 C CA . ILE A 1 188 ? 12.406 0.232 4.169 1.00 86.62 188 ILE A CA 1
ATOM 1421 C C . ILE A 1 188 ? 11.470 1.349 4.624 1.00 86.62 188 ILE A C 1
ATOM 1423 O O . ILE A 1 188 ? 10.390 1.105 5.155 1.00 86.62 188 ILE A O 1
ATOM 1427 N N . SER A 1 189 ? 11.884 2.584 4.355 1.00 88.81 189 SER A N 1
ATOM 1428 C CA . SER A 1 189 ? 11.140 3.803 4.685 1.00 88.81 189 SER A CA 1
ATOM 1429 C C . SER A 1 189 ? 10.270 4.329 3.540 1.00 88.81 189 SER A C 1
ATOM 1431 O O . SER A 1 189 ? 9.530 5.296 3.719 1.00 88.81 189 SER A O 1
ATOM 1433 N N . GLU A 1 190 ? 10.325 3.708 2.359 1.00 91.50 190 GLU A N 1
ATOM 1434 C CA . GLU A 1 190 ? 9.574 4.135 1.177 1.00 91.50 190 GLU A CA 1
ATOM 1435 C C . GLU A 1 190 ? 8.941 2.940 0.462 1.00 91.50 190 GLU A C 1
ATOM 1437 O O . GLU A 1 190 ? 9.605 1.945 0.168 1.00 91.50 190 GLU A O 1
ATOM 1442 N N . MET A 1 191 ? 7.662 3.061 0.112 1.00 95.06 191 MET A N 1
ATOM 1443 C CA . MET A 1 191 ? 6.954 2.095 -0.727 1.00 95.06 191 MET A CA 1
ATOM 1444 C C . MET A 1 191 ? 6.128 2.836 -1.778 1.00 95.06 191 MET A C 1
ATOM 1446 O O . MET A 1 191 ? 5.451 3.822 -1.480 1.00 95.06 191 MET A O 1
ATOM 1450 N N . ARG A 1 192 ? 6.154 2.348 -3.018 1.00 96.06 192 ARG A N 1
ATOM 1451 C CA . ARG A 1 192 ? 5.342 2.855 -4.132 1.00 96.06 192 ARG A CA 1
ATOM 1452 C C . ARG A 1 192 ? 4.383 1.779 -4.597 1.00 96.06 192 ARG A C 1
ATOM 1454 O O . ARG A 1 192 ? 4.808 0.659 -4.860 1.00 96.06 192 ARG A O 1
ATOM 1461 N N . ILE A 1 193 ? 3.115 2.137 -4.745 1.00 97.06 193 ILE A N 1
ATOM 1462 C CA . ILE A 1 193 ? 2.071 1.263 -5.277 1.00 97.06 193 ILE A CA 1
ATOM 1463 C C . ILE A 1 193 ? 1.751 1.716 -6.695 1.00 97.06 193 ILE A C 1
ATOM 1465 O O . ILE A 1 193 ? 1.370 2.864 -6.922 1.00 97.06 193 ILE A O 1
ATOM 1469 N N . ILE A 1 194 ? 1.913 0.807 -7.645 1.00 96.56 194 ILE A N 1
ATOM 1470 C CA . ILE A 1 194 ? 1.710 1.042 -9.071 1.00 96.56 194 ILE A CA 1
ATOM 1471 C C . ILE A 1 194 ? 0.511 0.199 -9.487 1.00 96.56 194 ILE A C 1
ATOM 1473 O O . ILE A 1 194 ? 0.557 -1.028 -9.415 1.00 96.56 194 ILE A O 1
ATOM 1477 N N . LEU A 1 195 ? -0.572 0.854 -9.892 1.00 95.62 195 LEU A N 1
ATOM 1478 C CA . LEU A 1 195 ? -1.757 0.169 -10.402 1.00 95.62 195 LEU A CA 1
ATOM 1479 C C . LEU A 1 195 ? -1.640 -0.029 -11.913 1.00 95.62 195 LEU A C 1
ATOM 1481 O O . LEU A 1 195 ? -1.045 0.797 -12.605 1.00 95.62 195 LEU A O 1
ATOM 1485 N N . ALA A 1 196 ? -2.254 -1.095 -12.429 1.00 93.50 196 ALA A N 1
ATOM 1486 C CA . ALA A 1 196 ? -2.367 -1.309 -13.870 1.00 93.50 196 ALA A CA 1
ATOM 1487 C C . ALA A 1 196 ? -3.141 -0.173 -14.568 1.00 93.50 196 ALA A C 1
ATOM 1489 O O . ALA A 1 196 ? -2.788 0.213 -15.682 1.00 93.50 196 ALA A O 1
ATOM 1490 N N . ASP A 1 197 ? -4.164 0.380 -13.905 1.00 92.56 197 ASP A N 1
ATOM 1491 C CA . ASP A 1 197 ? -4.894 1.565 -14.354 1.00 92.56 197 ASP A CA 1
ATOM 1492 C C . ASP A 1 197 ? -4.622 2.763 -13.429 1.00 92.56 197 ASP A C 1
ATOM 1494 O O . ASP A 1 197 ? -5.066 2.825 -12.281 1.00 92.56 197 ASP A O 1
ATOM 1498 N N . ALA A 1 198 ? -3.908 3.759 -13.956 1.00 90.50 198 ALA A N 1
ATOM 1499 C CA . ALA A 1 198 ? -3.579 4.983 -13.231 1.00 90.50 198 ALA A CA 1
ATOM 1500 C C . ALA A 1 198 ? -4.810 5.844 -12.884 1.00 90.50 198 ALA A C 1
ATOM 1502 O O . ALA A 1 198 ? -4.717 6.701 -12.000 1.00 90.50 198 ALA A O 1
ATOM 1503 N N . ALA A 1 199 ? -5.960 5.638 -13.540 1.00 90.81 199 ALA A N 1
ATOM 1504 C CA . ALA A 1 199 ? -7.202 6.336 -13.208 1.00 90.81 199 ALA A CA 1
ATOM 1505 C C . ALA A 1 199 ? -7.740 5.939 -11.822 1.00 90.81 199 ALA A C 1
ATOM 1507 O O . ALA A 1 199 ? -8.407 6.739 -11.169 1.00 90.81 199 ALA A O 1
ATOM 1508 N N . GLN A 1 200 ? -7.400 4.741 -11.338 1.00 93.06 200 GLN A N 1
ATOM 1509 C CA . GLN A 1 200 ? -7.818 4.252 -10.023 1.00 93.06 200 GLN A CA 1
ATOM 1510 C C . GLN A 1 200 ? -6.991 4.839 -8.865 1.00 93.06 200 GLN A C 1
ATOM 1512 O O . GLN A 1 200 ? -7.374 4.690 -7.706 1.00 93.06 200 GLN A O 1
ATOM 1517 N N . LEU A 1 201 ? -5.880 5.539 -9.145 1.00 92.88 201 LEU A N 1
ATOM 1518 C CA . LEU A 1 201 ? -4.991 6.075 -8.104 1.00 92.88 201 LEU A CA 1
ATOM 1519 C C . LEU A 1 201 ? -5.678 7.079 -7.173 1.00 92.88 201 LEU A C 1
ATOM 1521 O O . LEU A 1 201 ? -5.340 7.130 -5.993 1.00 92.88 201 LEU A O 1
ATOM 1525 N N . ASP A 1 202 ? -6.641 7.860 -7.668 1.00 90.62 202 ASP A N 1
ATOM 1526 C CA . ASP A 1 202 ? -7.361 8.814 -6.817 1.00 90.62 202 ASP A CA 1
ATOM 1527 C C . ASP A 1 202 ? -8.320 8.102 -5.858 1.00 90.62 202 ASP A C 1
ATOM 1529 O O . ASP A 1 202 ? -8.383 8.464 -4.686 1.00 90.62 202 ASP A O 1
ATOM 1533 N N . SER A 1 203 ? -9.002 7.047 -6.317 1.00 93.31 203 SER A N 1
ATOM 1534 C CA . SER A 1 203 ? -9.838 6.205 -5.453 1.00 93.31 203 SER A CA 1
ATOM 1535 C C . SER A 1 203 ? -9.000 5.434 -4.434 1.00 93.31 203 SER A C 1
ATOM 1537 O O . SER A 1 203 ? -9.393 5.319 -3.274 1.00 93.31 203 SER A O 1
ATOM 1539 N N . LEU A 1 204 ? -7.817 4.962 -4.841 1.00 94.69 204 LEU A N 1
ATOM 1540 C CA . LEU A 1 204 ? -6.853 4.345 -3.939 1.00 94.69 204 LEU A CA 1
ATOM 1541 C C . LEU A 1 204 ? -6.405 5.332 -2.852 1.00 94.69 204 LEU A C 1
ATOM 1543 O O . LEU A 1 204 ? -6.392 4.993 -1.672 1.00 94.69 204 LEU A O 1
ATOM 1547 N N . PHE A 1 205 ? -6.076 6.566 -3.237 1.00 92.56 205 PHE A N 1
ATOM 1548 C CA . PHE A 1 205 ? -5.709 7.628 -2.303 1.00 92.56 205 PHE A CA 1
ATOM 1549 C C . PHE A 1 205 ? -6.836 7.944 -1.310 1.00 92.56 205 PHE A C 1
ATOM 1551 O O . PHE A 1 205 ? -6.570 8.097 -0.119 1.00 92.56 205 PHE A O 1
ATOM 1558 N N . ASP A 1 206 ? -8.088 7.994 -1.767 1.00 91.25 206 ASP A N 1
ATOM 1559 C CA . ASP A 1 206 ? -9.241 8.235 -0.893 1.00 91.25 206 ASP A CA 1
ATOM 1560 C C . ASP A 1 206 ? -9.434 7.093 0.117 1.00 91.25 206 ASP A C 1
ATOM 1562 O O . ASP A 1 206 ? -9.691 7.347 1.295 1.00 91.25 206 ASP A O 1
ATOM 1566 N N . ALA A 1 207 ? -9.238 5.839 -0.310 1.00 93.19 207 ALA A N 1
ATOM 1567 C CA . ALA A 1 207 ? -9.261 4.684 0.585 1.00 93.19 207 ALA A CA 1
ATOM 1568 C C . ALA A 1 207 ? -8.145 4.759 1.642 1.00 93.19 207 ALA A C 1
ATOM 1570 O O . ALA A 1 207 ? -8.402 4.495 2.817 1.00 93.19 207 ALA A O 1
ATOM 1571 N N . PHE A 1 208 ? -6.932 5.174 1.258 1.00 93.50 208 PHE A N 1
ATOM 1572 C CA . PHE A 1 208 ? -5.828 5.402 2.197 1.00 93.50 208 PHE A CA 1
ATOM 1573 C C . PHE A 1 208 ? -6.144 6.513 3.203 1.00 93.50 208 PHE A C 1
ATOM 1575 O O . PHE A 1 208 ? -5.932 6.313 4.398 1.00 93.50 208 PHE A O 1
ATOM 1582 N N . CYS A 1 209 ? -6.692 7.646 2.749 1.00 88.06 209 CYS A N 1
ATOM 1583 C CA . CYS A 1 209 ? -7.126 8.733 3.629 1.00 88.06 209 CYS A CA 1
ATOM 1584 C C . CYS A 1 209 ? -8.148 8.234 4.654 1.00 88.06 209 CYS A C 1
ATOM 1586 O O . CYS A 1 209 ? -7.969 8.435 5.854 1.00 88.06 209 CYS A O 1
ATOM 1588 N N . HIS A 1 210 ? -9.182 7.534 4.181 1.00 88.56 210 HIS A N 1
ATOM 1589 C CA . HIS A 1 210 ? -10.233 6.997 5.037 1.00 88.56 210 HIS A CA 1
ATOM 1590 C C . HIS A 1 210 ? -9.676 6.035 6.092 1.00 88.56 210 HIS A C 1
ATOM 1592 O O . HIS A 1 210 ? -10.000 6.153 7.270 1.00 88.56 210 HIS A O 1
ATOM 1598 N N . CYS A 1 211 ? -8.797 5.112 5.700 1.00 90.81 211 CYS A N 1
ATOM 1599 C CA . CYS A 1 211 ? -8.199 4.173 6.645 1.00 90.81 211 CYS A CA 1
ATOM 1600 C C . CYS A 1 211 ? -7.283 4.879 7.645 1.00 90.81 211 CYS A C 1
ATOM 1602 O O . CYS A 1 211 ? -7.266 4.526 8.820 1.00 90.81 211 CYS A O 1
ATOM 1604 N N . ALA A 1 212 ? -6.550 5.906 7.225 1.00 87.31 212 ALA A N 1
ATOM 1605 C CA . ALA A 1 212 ? -5.683 6.639 8.129 1.00 87.31 212 ALA A CA 1
ATOM 1606 C C . ALA A 1 212 ? -6.468 7.435 9.194 1.00 87.31 212 ALA A C 1
ATOM 1608 O O . ALA A 1 212 ? -6.020 7.540 10.333 1.00 87.31 212 ALA A O 1
ATOM 1609 N N . GLU A 1 213 ? -7.674 7.917 8.878 1.00 86.38 213 GLU A N 1
ATOM 1610 C CA . GLU A 1 213 ? -8.593 8.523 9.858 1.00 86.38 213 GLU A CA 1
ATOM 1611 C C . GLU A 1 213 ? -9.085 7.526 10.920 1.00 86.38 213 GLU A C 1
ATOM 1613 O O . GLU A 1 213 ? -9.345 7.914 12.061 1.00 86.38 213 GLU A O 1
ATOM 1618 N N . LEU A 1 214 ? -9.185 6.239 10.572 1.00 86.00 214 LEU A N 1
ATOM 1619 C CA . LEU A 1 214 ? -9.589 5.171 11.494 1.00 86.00 214 LEU A CA 1
ATOM 1620 C C . LEU A 1 214 ? -8.467 4.741 12.453 1.00 86.00 214 LEU A C 1
ATOM 1622 O O . LEU A 1 214 ? -8.741 4.042 13.428 1.00 86.00 214 LEU A O 1
ATOM 1626 N N . ASN A 1 215 ? -7.223 5.166 12.211 1.00 82.56 215 ASN A N 1
ATOM 1627 C CA . ASN A 1 215 ? -6.046 4.775 12.989 1.00 82.56 215 ASN A CA 1
ATOM 1628 C C . ASN A 1 215 ? -5.353 5.998 13.622 1.00 82.56 215 ASN A C 1
ATOM 1630 O O . ASN A 1 215 ? -4.232 6.335 13.240 1.00 82.56 215 ASN A O 1
ATOM 1634 N N . PRO A 1 216 ? -5.984 6.687 14.594 1.00 78.06 216 PRO A N 1
ATOM 1635 C CA . PRO A 1 216 ? -5.315 7.752 15.328 1.00 78.06 216 PRO A CA 1
ATOM 1636 C C . PRO A 1 216 ? -4.214 7.179 16.231 1.00 78.06 216 PRO A C 1
ATOM 1638 O O . PRO A 1 216 ? -4.400 6.155 16.890 1.00 78.06 216 PRO A O 1
ATOM 1641 N N . ASP A 1 217 ? -3.082 7.877 16.302 1.00 71.44 217 ASP A N 1
ATOM 1642 C CA . ASP A 1 217 ? -1.964 7.515 17.175 1.00 71.44 217 ASP A CA 1
ATOM 1643 C C . ASP A 1 217 ? -2.429 7.433 18.654 1.00 71.44 217 ASP A C 1
ATOM 1645 O O . ASP A 1 217 ? -2.896 8.438 19.211 1.00 71.44 217 ASP A O 1
ATOM 1649 N N . PRO A 1 218 ? -2.298 6.267 19.323 1.00 67.50 218 PRO A N 1
ATOM 1650 C CA . PRO A 1 218 ? -2.759 6.066 20.700 1.00 67.50 218 PRO A CA 1
ATOM 1651 C C . PRO A 1 218 ? -2.001 6.919 21.729 1.00 67.50 218 PRO A C 1
ATOM 1653 O O . PRO A 1 218 ? -2.475 7.116 22.852 1.00 67.50 218 PRO A O 1
ATOM 1656 N N . THR A 1 219 ? -0.827 7.433 21.367 1.00 62.16 219 THR A N 1
ATOM 1657 C CA . THR A 1 219 ? 0.038 8.264 22.210 1.00 62.16 219 THR A CA 1
ATOM 1658 C C . THR A 1 219 ? -0.226 9.761 22.064 1.00 62.16 219 THR A C 1
ATOM 1660 O O . THR A 1 219 ? 0.189 10.530 22.928 1.00 62.16 219 THR A O 1
ATOM 1663 N N . ALA A 1 220 ? -0.979 10.194 21.048 1.00 56.09 220 ALA A N 1
ATOM 1664 C CA . ALA A 1 220 ? -1.215 11.610 20.752 1.00 56.09 220 ALA A CA 1
ATOM 1665 C C . ALA A 1 220 ? -2.129 12.349 21.759 1.00 56.09 220 ALA A C 1
ATOM 1667 O O . ALA A 1 220 ? -2.346 13.552 21.619 1.00 56.09 220 ALA A O 1
ATOM 1668 N N . GLY A 1 221 ? -2.669 11.650 22.764 1.00 51.88 221 GLY A N 1
ATOM 1669 C CA . GLY A 1 221 ? -3.601 12.189 23.761 1.00 51.88 221 GLY A CA 1
ATOM 1670 C C . GLY A 1 221 ? -3.073 12.278 25.197 1.00 51.88 221 GLY A C 1
ATOM 1671 O O . GLY A 1 221 ? -3.893 12.398 26.110 1.00 51.88 221 GLY A O 1
ATOM 1672 N N . LYS A 1 222 ? -1.758 12.171 25.428 1.00 38.44 222 LYS A N 1
ATOM 1673 C CA . LYS A 1 222 ? -1.152 12.303 26.766 1.00 38.44 222 LYS A CA 1
ATOM 1674 C C . LYS A 1 222 ? -0.304 13.556 26.916 1.00 38.44 222 LYS A C 1
ATOM 1676 O O . LYS A 1 222 ? 0.446 13.875 25.971 1.00 38.44 222 LYS A O 1
#

Secondary structure (DSSP, 8-state):
-----SS-HHHHHHHHTS----EEEGGGGGTTT-----------------------------------SS-EE---B-TTSPBPP-GGGT--EEEEEEEEEEEETTSPPPPPEEEEEESSEEEEEESSSTT-EEEEEGGGEEEEEEE--TTT-SS-EEEEEE-PPP-----------TT-TTTTGGG--EEEEE-SSGGGHHHHHHHHHHHHHH---TTTT-